Protein AF-0000000085962670 (afdb_homodimer)

Organism: Parascaris univalens (NCBI:txid6257)

InterPro domains:
  IPR011019 KIND domain [PS51377] (1-124)

Radius of gyration: 21.97 Å; Cα contacts (8 Å, |Δi|>4): 429; chains: 2; bounding box: 39×67×44 Å

Solvent-accessible surface area (backbone atoms only — not comparable to full-atom values): 13616 Å² total; per-residue (Å²): 89,26,49,45,53,50,35,60,73,62,71,45,66,54,50,71,70,54,47,52,49,47,52,55,54,46,37,62,51,50,75,76,48,75,74,49,28,40,47,36,79,28,32,31,35,40,79,82,40,54,73,46,75,51,62,39,61,64,89,78,49,66,68,84,37,45,47,57,56,54,75,72,61,48,88,77,69,58,44,58,51,43,42,34,24,17,49,24,44,32,41,38,77,37,30,34,76,74,43,86,49,63,67,57,33,50,48,38,56,39,26,54,47,74,54,66,86,70,32,60,56,70,89,103,89,25,50,45,54,49,35,60,74,63,70,46,66,56,50,70,69,54,46,52,50,47,53,55,53,48,36,62,49,52,76,76,48,75,72,48,30,41,47,36,78,29,32,30,34,40,78,82,40,55,73,44,77,53,61,39,60,66,88,78,50,63,69,86,38,44,47,54,55,53,75,71,63,49,86,78,69,60,46,58,50,42,42,34,24,16,50,22,44,31,42,39,77,37,31,35,76,74,42,87,50,62,67,57,32,49,49,37,55,41,26,57,45,74,53,66,86,70,32,62,57,66,91,103

Sequence (248 aa):
VSIAEVIEVRGCRLGDDELLALIIVACEQLAKTPAGVFTPDHVFVHLLGDLEIKVVSPDQVSPEYVPPEIRDGNTNPDAGAVHVFCLGEVIRSAGAAESSNADIFSLLNVMTVAHVATRPSIVRVSIAEVIEVRGCRLGDDELLALIIVACEQLAKTPAGVFTPDHVFVHLLGDLEIKVVSPDQVSPEYVPPEIRDGNTNPDAGAVHVFCLGEVIRSAGAAESSNADIFSLLNVMTVAHVATRPSIVR

pLDDT: mean 94.47, std 6.71, range [49.66, 98.75]

Foldseek 3Di:
DFLVVVCVVVVHFDAPVRLVVCLLQLLVQLVPDDAAWFASRQWDADDPGHIGGDGDHCVVDDVQGAALCVVVPPPDDDRQLSSLQNSLVRNVVRCLCPHPPPVSNVLSVQSNDNDSVSHDGSPD/DFLVVVCVVVVHFDAPVRLVVCLLQLLVQLVPDDAAWFASRQWDADDPGHIGGDGDHCVVDDVQGAALCVVVPPPDDDRQLSSLQNSLVRNVVRCLCPHPPPVSNVLSPQSNDNDSVSHDGSVD

Secondary structure (DSSP, 8-state):
-BHHHHHHHHTSPPPHHHHHHHHHHHHHHHTTSPS-B--GGGEEE-TTS-EEE--B-GGGS-GGGS-HHHHTT-SS--HHHHHHHHHHHHHHHTTGGG-S-HHHHHHHHHHT-S-GGGSPPS--/-BHHHHHHHHTSPPPHHHHHHHHHHHHHHHTTSPS-B--GGGEEE-TTS-EEE--B-GGGS-GGGS-HHHHTT-SS--HHHHHHHHHHHHHHHTTGGG-S-HHHHHHHHHHT-S-GGGSPPS--

Nearest PDB structures (foldseek):
  6vbz-assembly2_B  TM=6.889E-01  e=6.801E-04  Rattus norvegicus
  5ia1-assembly1_A  TM=7.895E-01  e=5.302E-03  Homo sapiens
  2yza-assembly1_A  TM=7.025E-01  e=1.625E-03  Homo sapiens
  4jvg-assembly1_B  TM=7.525E-01  e=8.723E-03  Homo sapiens
  5c9c-assembly3_A  TM=7.156E-01  e=3.223E-02  Homo sapiens

Structure (mmCIF, N/CA/C/O backbone):
data_AF-0000000085962670-model_v1
#
loop_
_entity.id
_entity.type
_entity.pdbx_description
1 polymer 'KIND domain-containing protein'
#
loop_
_atom_site.group_PDB
_atom_site.id
_atom_site.type_symbol
_atom_site.label_atom_id
_atom_site.label_alt_id
_atom_site.label_comp_id
_atom_site.label_asym_id
_atom_site.label_entity_id
_atom_site.label_seq_id
_atom_site.pdbx_PDB_ins_code
_atom_site.Cartn_x
_atom_site.Cartn_y
_atom_site.Cartn_z
_atom_site.occupancy
_atom_site.B_iso_or_equiv
_atom_site.auth_seq_id
_atom_site.auth_comp_id
_atom_site.auth_asym_id
_atom_site.auth_atom_id
_atom_site.pdbx_PDB_model_num
ATOM 1 N N . VAL A 1 1 ? -4.895 0.373 3.855 1 91.56 1 VAL A N 1
ATOM 2 C CA . VAL A 1 1 ? -3.875 0.434 4.898 1 91.56 1 VAL A CA 1
ATOM 3 C C . VAL A 1 1 ? -3.4 1.875 5.074 1 91.56 1 VAL A C 1
ATOM 5 O O . VAL A 1 1 ? -3.17 2.582 4.094 1 91.56 1 VAL A O 1
ATOM 8 N N . SER A 1 2 ? -3.246 2.336 6.328 1 95.06 2 SER A N 1
ATOM 9 C CA . SER A 1 2 ? -2.814 3.705 6.586 1 95.06 2 SER A CA 1
ATOM 10 C C . SER A 1 2 ? -1.294 3.826 6.531 1 95.06 2 SER A C 1
ATOM 12 O O . SER A 1 2 ? -0.583 2.822 6.609 1 95.06 2 SER A O 1
ATOM 14 N N . ILE A 1 3 ? -0.822 5.059 6.414 1 96.19 3 ILE A N 1
ATOM 15 C CA . ILE A 1 3 ? 0.612 5.324 6.43 1 96.19 3 ILE A CA 1
ATOM 16 C C . ILE A 1 3 ? 1.217 4.828 7.738 1 96.19 3 ILE A C 1
ATOM 18 O O . ILE A 1 3 ? 2.309 4.25 7.746 1 96.19 3 ILE A O 1
ATOM 22 N N . ALA A 1 4 ? 0.488 5.047 8.852 1 97.12 4 ALA A N 1
ATOM 23 C CA . ALA A 1 4 ? 0.963 4.562 10.148 1 97.12 4 ALA A CA 1
ATOM 24 C C . ALA A 1 4 ? 1.173 3.053 10.125 1 97.12 4 ALA A C 1
ATOM 26 O O . ALA A 1 4 ? 2.188 2.553 10.617 1 97.12 4 ALA A O 1
ATOM 27 N N . GLU A 1 5 ? 0.231 2.367 9.602 1 95.31 5 GLU A N 1
ATOM 28 C CA . GLU A 1 5 ? 0.3 0.911 9.516 1 95.31 5 GLU A CA 1
ATOM 29 C C . GLU A 1 5 ? 1.42 0.461 8.586 1 95.31 5 GLU A C 1
ATOM 31 O O . GLU A 1 5 ? 2.086 -0.542 8.844 1 95.31 5 GLU A O 1
ATOM 36 N N . VAL A 1 6 ? 1.6 1.148 7.457 1 93.5 6 VAL A N 1
ATOM 37 C CA . VAL A 1 6 ? 2.676 0.829 6.523 1 93.5 6 VAL A CA 1
ATOM 38 C C . VAL A 1 6 ? 4.02 0.898 7.242 1 93.5 6 VAL A C 1
ATOM 40 O O . VAL A 1 6 ? 4.828 -0.029 7.148 1 93.5 6 VAL A O 1
ATOM 43 N N . ILE A 1 7 ? 4.195 1.92 7.965 1 95.56 7 ILE A N 1
ATOM 44 C CA . ILE A 1 7 ? 5.453 2.125 8.672 1 95.56 7 ILE A CA 1
ATOM 45 C C . ILE A 1 7 ? 5.641 1.03 9.719 1 95.56 7 ILE A C 1
ATOM 47 O O . ILE A 1 7 ? 6.746 0.509 9.891 1 95.56 7 ILE A O 1
ATOM 51 N N . GLU A 1 8 ? 4.582 0.69 10.414 1 95.19 8 GLU A N 1
ATOM 52 C CA . GLU A 1 8 ? 4.629 -0.336 11.453 1 95.19 8 GLU A CA 1
ATOM 53 C C . GLU A 1 8 ? 5 -1.695 10.867 1 95.19 8 GLU A C 1
ATOM 55 O O . GLU A 1 8 ? 5.867 -2.391 11.398 1 95.19 8 GLU A O 1
ATOM 60 N N . VAL A 1 9 ? 4.391 -2.072 9.852 1 93.12 9 VAL A N 1
ATOM 61 C CA . VAL A 1 9 ? 4.59 -3.393 9.258 1 93.12 9 VAL A CA 1
ATOM 62 C C . VAL A 1 9 ? 5.945 -3.449 8.562 1 93.12 9 VAL A C 1
ATOM 64 O O . VAL A 1 9 ? 6.617 -4.484 8.578 1 93.12 9 VAL A O 1
ATOM 67 N N . ARG A 1 10 ? 6.34 -2.398 7.91 1 91.81 10 ARG A N 1
ATOM 68 C CA . ARG A 1 10 ? 7.633 -2.332 7.234 1 91.81 10 ARG A CA 1
ATOM 69 C C . ARG A 1 10 ? 8.781 -2.344 8.242 1 91.81 10 ARG A C 1
ATOM 71 O O . ARG A 1 10 ? 9.883 -2.795 7.926 1 91.81 10 ARG A O 1
ATOM 78 N N . GLY A 1 11 ? 8.484 -1.879 9.383 1 94.94 11 GLY A N 1
ATOM 79 C CA . GLY A 1 11 ? 9.469 -1.858 10.453 1 94.94 11 GLY A CA 1
ATOM 80 C C . GLY A 1 11 ? 10.508 -0.77 10.281 1 94.94 11 GLY A C 1
ATOM 81 O O . GLY A 1 11 ? 11.539 -0.774 10.961 1 94.94 11 GLY A O 1
ATOM 82 N N . CYS A 1 12 ? 10.266 0.057 9.281 1 94.5 12 CYS A N 1
ATOM 83 C CA . CYS A 1 12 ? 11.172 1.173 9.039 1 94.5 12 CYS A CA 1
ATOM 84 C C . CYS A 1 12 ? 10.422 2.373 8.477 1 94.5 12 CYS A C 1
ATOM 86 O O . CYS A 1 12 ? 9.25 2.264 8.117 1 94.5 12 CYS A O 1
ATOM 88 N N . ARG A 1 13 ? 11.102 3.5 8.406 1 95.56 13 ARG A N 1
ATOM 89 C CA . ARG A 1 13 ? 10.539 4.742 7.898 1 95.56 13 ARG A CA 1
ATOM 90 C C . ARG A 1 13 ? 10.547 4.77 6.375 1 95.56 13 ARG A C 1
ATOM 92 O O . ARG A 1 13 ? 11.062 3.852 5.738 1 95.56 13 ARG A O 1
ATOM 99 N N . LEU A 1 14 ? 9.859 5.809 5.824 1 95.31 14 LEU A N 1
ATOM 100 C CA . LEU A 1 14 ? 9.805 5.941 4.371 1 95.31 14 LEU A CA 1
ATOM 101 C C . LEU A 1 14 ? 11.117 6.496 3.828 1 95.31 14 LEU A C 1
ATOM 103 O O . LEU A 1 14 ? 11.781 7.289 4.496 1 95.31 14 LEU A O 1
ATOM 107 N N . GLY A 1 15 ? 11.477 6.035 2.674 1 94.56 15 GLY A N 1
ATOM 108 C CA . GLY A 1 15 ? 12.633 6.602 2.004 1 94.56 15 GLY A CA 1
ATOM 109 C C . GLY A 1 15 ? 12.383 7.992 1.446 1 94.56 15 GLY A C 1
ATOM 110 O O . GLY A 1 15 ? 11.234 8.43 1.349 1 94.56 15 GLY A O 1
ATOM 111 N N . ASP A 1 16 ? 13.445 8.625 1.006 1 96.38 16 ASP A N 1
ATOM 112 C CA . ASP A 1 16 ? 13.344 9.992 0.512 1 96.38 16 ASP A CA 1
ATOM 113 C C . ASP A 1 16 ? 12.414 10.078 -0.692 1 96.38 16 ASP A C 1
ATOM 115 O O . ASP A 1 16 ? 11.578 10.984 -0.778 1 96.38 16 ASP A O 1
ATOM 119 N N . ASP A 1 17 ? 12.57 9.148 -1.566 1 93.38 17 ASP A N 1
ATOM 120 C CA . ASP A 1 17 ? 11.734 9.148 -2.76 1 93.38 17 ASP A CA 1
ATOM 121 C C . ASP A 1 17 ? 10.266 8.922 -2.4 1 93.38 17 ASP A C 1
ATOM 123 O O . ASP A 1 17 ? 9.367 9.508 -3.018 1 93.38 17 ASP A O 1
ATOM 127 N N . GLU A 1 18 ? 10.031 8.047 -1.456 1 93.81 18 GLU A N 1
ATOM 128 C CA . GLU A 1 18 ? 8.672 7.77 -1.001 1 93.81 18 GLU A CA 1
ATOM 129 C C . GLU A 1 18 ? 8.062 8.992 -0.315 1 93.81 18 GLU A C 1
ATOM 131 O O . GLU A 1 18 ? 6.891 9.305 -0.521 1 93.81 18 GLU A O 1
ATOM 136 N N . LEU A 1 19 ? 8.914 9.641 0.429 1 96.56 19 LEU A N 1
ATOM 137 C CA . LEU A 1 19 ? 8.469 10.852 1.113 1 96.56 19 LEU A CA 1
ATOM 138 C C . LEU A 1 19 ? 8.086 11.938 0.109 1 96.56 19 LEU A C 1
ATOM 140 O O . LEU A 1 19 ? 7.039 12.57 0.248 1 96.56 19 LEU A O 1
ATOM 144 N N . LEU A 1 20 ? 8.969 12.07 -0.836 1 95.25 20 LEU A N 1
ATOM 145 C CA . LEU A 1 20 ? 8.695 13.07 -1.864 1 95.25 20 LEU A CA 1
ATOM 146 C C . LEU A 1 20 ? 7.398 12.75 -2.6 1 95.25 20 LEU A C 1
ATOM 148 O O . LEU A 1 20 ? 6.57 13.641 -2.812 1 95.25 20 LEU A O 1
ATOM 152 N N . ALA A 1 21 ? 7.227 11.547 -2.939 1 93.12 21 ALA A N 1
ATOM 153 C CA . ALA A 1 21 ? 6.008 11.125 -3.629 1 93.12 21 ALA A CA 1
ATOM 154 C C . ALA A 1 21 ? 4.777 11.352 -2.756 1 93.12 21 ALA A C 1
ATOM 156 O O . ALA A 1 21 ? 3.746 11.828 -3.238 1 93.12 21 ALA A O 1
ATOM 157 N N . LEU A 1 22 ? 4.895 10.984 -1.519 1 94.94 22 LEU A N 1
ATOM 158 C CA . LEU A 1 22 ? 3.797 11.164 -0.577 1 94.94 22 LEU A CA 1
ATOM 159 C C . LEU A 1 22 ? 3.383 12.633 -0.507 1 94.94 22 LEU A C 1
ATOM 161 O O . LEU A 1 22 ? 2.191 12.953 -0.555 1 94.94 22 LEU A O 1
ATOM 165 N N . ILE A 1 23 ? 4.375 13.516 -0.427 1 96.31 23 ILE A N 1
ATOM 166 C CA . ILE A 1 23 ? 4.113 14.945 -0.335 1 96.31 23 ILE A CA 1
ATOM 167 C C . ILE A 1 23 ? 3.338 15.414 -1.566 1 96.31 23 ILE A C 1
ATOM 169 O O . ILE A 1 23 ? 2.32 16.094 -1.445 1 96.31 23 ILE A O 1
ATOM 173 N N . ILE A 1 24 ? 3.785 15 -2.691 1 94.19 24 ILE A N 1
ATOM 174 C CA . ILE A 1 24 ? 3.205 15.438 -3.955 1 94.19 24 ILE A CA 1
ATOM 175 C C . ILE A 1 24 ? 1.762 14.945 -4.059 1 94.19 24 ILE A C 1
ATOM 177 O O . ILE A 1 24 ? 0.848 15.734 -4.309 1 94.19 24 ILE A O 1
ATOM 181 N N . VAL A 1 25 ? 1.53 13.68 -3.816 1 94.44 25 VAL A N 1
ATOM 182 C CA . VAL A 1 25 ? 0.209 13.086 -3.984 1 94.44 25 VAL A CA 1
ATOM 183 C C . VAL A 1 25 ? -0.735 13.609 -2.904 1 94.44 25 VAL A C 1
ATOM 185 O O . VAL A 1 25 ? -1.912 13.867 -3.17 1 94.44 25 VAL A O 1
ATOM 188 N N . ALA A 1 26 ? -0.22 13.781 -1.704 1 96.19 26 ALA A N 1
ATOM 189 C CA . ALA A 1 26 ? -1.043 14.312 -0.618 1 96.19 26 ALA A CA 1
ATOM 190 C C . ALA A 1 26 ? -1.495 15.734 -0.913 1 96.19 26 ALA A C 1
ATOM 192 O O . ALA A 1 26 ? -2.648 16.094 -0.663 1 96.19 26 ALA A O 1
ATOM 193 N N . CYS A 1 27 ? -0.619 16.531 -1.412 1 95.62 27 CYS A N 1
ATOM 194 C CA . CYS A 1 27 ? -0.978 17.891 -1.765 1 95.62 27 CYS A CA 1
ATOM 195 C C . CYS A 1 27 ? -2.104 17.922 -2.791 1 95.62 27 CYS A C 1
ATOM 197 O O . CYS A 1 27 ? -3.025 18.734 -2.691 1 95.62 27 CYS A O 1
ATOM 199 N N . GLU A 1 28 ? -2.012 17.047 -3.742 1 94.06 28 GLU A N 1
ATOM 200 C CA . GLU A 1 28 ? -3.061 16.953 -4.754 1 94.06 28 GLU A CA 1
ATOM 201 C C . GLU A 1 28 ? -4.398 16.578 -4.129 1 94.06 28 GLU A C 1
ATOM 203 O O . GLU A 1 28 ? -5.441 17.109 -4.508 1 94.06 28 GLU A O 1
ATOM 208 N N . GLN A 1 29 ? -4.383 15.641 -3.24 1 94.5 29 GLN A N 1
ATOM 209 C CA . GLN A 1 29 ? -5.598 15.195 -2.57 1 94.5 29 GLN A CA 1
ATOM 210 C C . GLN A 1 29 ? -6.152 16.281 -1.654 1 94.5 29 GLN A C 1
ATOM 212 O O . GLN A 1 29 ? -7.367 16.484 -1.585 1 94.5 29 GLN A O 1
ATOM 217 N N . LEU A 1 30 ? -5.277 16.938 -1.004 1 96.62 30 LEU A N 1
ATOM 218 C CA . LEU A 1 30 ? -5.68 17.938 -0.011 1 96.62 30 LEU A CA 1
ATOM 219 C C . LEU A 1 30 ? -6.355 19.125 -0.677 1 96.62 30 LEU A C 1
ATOM 221 O O . LEU A 1 30 ? -7.203 19.781 -0.07 1 96.62 30 LEU A O 1
ATOM 225 N N . ALA A 1 31 ? -6.066 19.406 -1.902 1 93.81 31 ALA A N 1
ATOM 226 C CA . ALA A 1 31 ? -6.652 20.516 -2.646 1 93.81 31 ALA A CA 1
ATOM 227 C C . ALA A 1 31 ? -8.172 20.391 -2.727 1 93.81 31 ALA A C 1
ATOM 229 O O . ALA A 1 31 ? -8.883 21.375 -2.928 1 93.81 31 ALA A O 1
ATOM 230 N N . LYS A 1 32 ? -8.648 19.219 -2.568 1 94.81 32 LYS A N 1
ATOM 231 C CA . LYS A 1 32 ? -10.078 18.984 -2.684 1 94.81 32 LYS A CA 1
ATOM 232 C C . LYS A 1 32 ? -10.648 18.438 -1.374 1 94.81 32 LYS A C 1
ATOM 234 O O . LYS A 1 32 ? -11.805 18 -1.326 1 94.81 32 LYS A O 1
ATOM 239 N N . THR A 1 33 ? -9.914 18.422 -0.404 1 96.25 33 THR A N 1
ATOM 240 C CA . THR A 1 33 ? -10.289 17.875 0.892 1 96.25 33 THR A CA 1
ATOM 241 C C . THR A 1 33 ? -10.852 18.953 1.803 1 96.25 33 THR A C 1
ATOM 243 O O . THR A 1 33 ? -10.32 20.078 1.851 1 96.25 33 THR A O 1
ATOM 246 N N . PRO A 1 34 ? -11.992 18.703 2.492 1 96.44 34 PRO A N 1
ATOM 247 C CA . PRO A 1 34 ? -12.539 19.703 3.414 1 96.44 34 PRO A CA 1
ATOM 248 C C . PRO A 1 34 ? -11.602 20.016 4.578 1 96.44 34 PRO A C 1
ATOM 250 O O . PRO A 1 34 ? -10.625 19.297 4.797 1 96.44 34 PRO A O 1
ATOM 253 N N . ALA A 1 35 ? -11.906 21.078 5.289 1 96.12 35 ALA A N 1
ATOM 254 C CA . ALA A 1 35 ? -11.109 21.5 6.441 1 96.12 35 ALA A CA 1
ATOM 255 C C . ALA A 1 35 ? -11.102 20.422 7.52 1 96.12 35 ALA A C 1
ATOM 257 O O . ALA A 1 35 ? -12.078 19.672 7.672 1 96.12 35 ALA A O 1
ATOM 258 N N . GLY A 1 36 ? -10.094 20.406 8.289 1 97.44 36 GLY A N 1
ATOM 259 C CA . GLY A 1 36 ? -9.875 19.438 9.344 1 97.44 36 GLY A CA 1
ATOM 260 C C . GLY A 1 36 ? -8.422 19.031 9.508 1 97.44 36 GLY A C 1
ATOM 261 O O . GLY A 1 36 ? -7.547 19.594 8.836 1 97.44 36 GLY A O 1
ATOM 262 N N . VAL A 1 37 ? -8.188 18.156 10.492 1 98.56 37 VAL A N 1
ATOM 263 C CA . VAL A 1 37 ? -6.824 17.703 10.75 1 98.56 37 VAL A CA 1
ATOM 264 C C . VAL A 1 37 ? -6.711 16.203 10.5 1 98.56 37 VAL A C 1
ATOM 266 O O . VAL A 1 37 ? -7.723 15.523 10.305 1 98.56 37 VAL A O 1
ATOM 269 N N . PHE A 1 38 ? -5.512 15.703 10.406 1 98.75 38 PHE A N 1
ATOM 270 C CA . PHE A 1 38 ? -5.266 14.289 10.18 1 98.75 38 PHE A CA 1
ATOM 271 C C . PHE A 1 38 ? -3.883 13.891 10.672 1 98.75 38 PHE A C 1
ATOM 273 O O . PHE A 1 38 ? -3.021 14.742 10.883 1 98.75 38 PHE A O 1
ATOM 280 N N . THR A 1 39 ? -3.715 12.695 10.938 1 98.75 39 THR A N 1
ATOM 281 C CA . THR A 1 39 ? -2.479 12.039 11.344 1 98.75 39 THR A CA 1
ATOM 282 C C . THR A 1 39 ? -2.121 10.914 10.375 1 98.75 39 THR A C 1
ATOM 284 O O . THR A 1 39 ? -2.873 10.633 9.438 1 98.75 39 THR A O 1
ATOM 287 N N . PRO A 1 40 ? -1.01 10.305 10.586 1 98.31 40 PRO A N 1
ATOM 288 C CA . PRO A 1 40 ? -0.676 9.172 9.719 1 98.31 40 PRO A CA 1
ATOM 289 C C . PRO A 1 40 ? -1.742 8.078 9.727 1 98.31 40 PRO A C 1
ATOM 291 O O . PRO A 1 40 ? -1.844 7.301 8.781 1 98.31 40 PRO A O 1
ATOM 294 N N . ASP A 1 41 ? -2.562 8.047 10.82 1 98.12 41 ASP A N 1
ATOM 295 C CA . ASP A 1 41 ? -3.629 7.059 10.945 1 98.12 41 ASP A CA 1
ATOM 296 C C . ASP A 1 41 ? -4.781 7.383 9.992 1 98.12 41 ASP A C 1
ATOM 298 O O . ASP A 1 41 ? -5.645 6.535 9.75 1 98.12 41 ASP A O 1
ATOM 302 N N . HIS A 1 42 ? -4.73 8.562 9.391 1 98.38 42 HIS A N 1
ATOM 303 C CA . HIS A 1 42 ? -5.852 9.031 8.586 1 98.38 42 HIS A CA 1
ATOM 304 C C . HIS A 1 42 ? -5.445 9.203 7.125 1 98.38 42 HIS A C 1
ATOM 306 O O . HIS A 1 42 ? -6.207 9.75 6.324 1 98.38 42 HIS A O 1
ATOM 312 N N . VAL A 1 43 ? -4.258 8.812 6.789 1 97.38 43 VAL A N 1
ATOM 313 C CA . VAL A 1 43 ? -3.756 8.82 5.418 1 97.38 43 VAL A CA 1
ATOM 314 C C . VAL A 1 43 ? -3.66 7.387 4.898 1 97.38 43 VAL A C 1
ATOM 316 O O . VAL A 1 43 ? -2.771 6.633 5.301 1 97.38 43 VAL A O 1
ATOM 319 N N . PHE A 1 44 ? -4.535 7.086 3.967 1 94.12 44 PHE A N 1
ATOM 320 C CA . PHE A 1 44 ? -4.684 5.703 3.533 1 94.12 44 PHE A CA 1
ATOM 321 C C . PHE A 1 44 ? -4.191 5.527 2.102 1 94.12 44 PHE A C 1
ATOM 323 O O . PHE A 1 44 ? -4.449 6.371 1.242 1 94.12 44 PHE A O 1
ATOM 330 N N . VAL A 1 45 ? -3.426 4.453 1.965 1 90.62 45 VAL A N 1
ATOM 331 C CA . VAL A 1 45 ? -2.982 4.066 0.629 1 90.62 45 VAL A CA 1
ATOM 332 C C . VAL A 1 45 ? -3.783 2.859 0.146 1 90.62 45 VAL A C 1
ATOM 334 O O . VAL A 1 45 ? -3.85 1.837 0.833 1 90.62 45 VAL A O 1
ATOM 337 N N . HIS A 1 46 ? -4.277 2.992 -0.958 1 84.25 46 HIS A N 1
ATOM 338 C CA . HIS A 1 46 ? -5.027 1.894 -1.553 1 84.25 46 HIS A CA 1
ATOM 339 C C . HIS A 1 46 ? -4.105 0.929 -2.291 1 84.25 46 HIS A C 1
ATOM 341 O O . HIS A 1 46 ? -3.027 1.319 -2.744 1 84.25 46 HIS A O 1
ATOM 347 N N . LEU A 1 47 ? -4.383 -0.292 -2.312 1 77.94 47 LEU A N 1
ATOM 348 C CA . LEU A 1 47 ? -3.541 -1.39 -2.77 1 77.94 47 LEU A CA 1
ATOM 349 C C . LEU A 1 47 ? -2.857 -1.037 -4.086 1 77.94 47 LEU A C 1
ATOM 351 O O . LEU A 1 47 ? -1.643 -1.199 -4.223 1 77.94 47 LEU A O 1
ATOM 355 N N . LEU A 1 48 ? -3.545 -0.637 -5.102 1 74.31 48 LEU A N 1
ATOM 356 C CA . LEU A 1 48 ? -2.896 -0.491 -6.398 1 74.31 48 LEU A CA 1
ATOM 357 C C . LEU A 1 48 ? -2.824 0.976 -6.809 1 74.31 48 LEU A C 1
ATOM 359 O O . LEU A 1 48 ? -2.682 1.287 -7.996 1 74.31 48 LEU A O 1
ATOM 363 N N . GLY A 1 49 ? -2.977 1.792 -5.871 1 71.38 49 GLY A N 1
ATOM 364 C CA . GLY A 1 49 ? -2.654 3.166 -6.219 1 71.38 49 GLY A CA 1
ATOM 365 C C . GLY A 1 49 ? -3.721 4.156 -5.797 1 71.38 49 GLY A C 1
ATOM 366 O O . GLY A 1 49 ? -4.84 3.764 -5.457 1 71.38 49 GLY A O 1
ATOM 367 N N . ASP A 1 50 ? -3.756 5.117 -5.051 1 81.25 50 ASP A N 1
ATOM 368 C CA . ASP A 1 50 ? -4.484 6.312 -4.625 1 81.25 50 ASP A CA 1
ATOM 369 C C . ASP A 1 50 ? -4.301 6.562 -3.131 1 81.25 50 ASP A C 1
ATOM 371 O O . ASP A 1 50 ? -4.113 5.621 -2.357 1 81.25 50 ASP A O 1
ATOM 375 N N . LEU A 1 51 ? -4.262 7.68 -2.947 1 91.94 51 LEU A N 1
ATOM 376 C CA . LEU A 1 51 ? -4.129 8.148 -1.571 1 91.94 51 LEU A CA 1
ATOM 377 C C . LEU A 1 51 ? -5.434 8.766 -1.083 1 91.94 51 LEU A C 1
ATOM 379 O O . LEU A 1 51 ? -6.113 9.469 -1.835 1 91.94 51 LEU A O 1
ATOM 383 N N . GLU A 1 52 ? -5.867 8.391 0.041 1 94.12 52 GLU A N 1
ATOM 384 C CA . GLU A 1 52 ? -7.039 9.008 0.655 1 94.12 52 GLU A CA 1
ATOM 385 C C . GLU A 1 52 ? -6.703 9.602 2.02 1 94.12 52 GLU A C 1
ATOM 387 O O . GLU A 1 52 ? -6.105 8.93 2.863 1 94.12 52 GLU A O 1
ATOM 392 N N . ILE A 1 53 ? -7.121 10.844 2.219 1 97.56 53 ILE A N 1
ATOM 393 C CA . ILE A 1 53 ? -6.914 11.508 3.504 1 97.56 53 ILE A CA 1
ATOM 394 C C . ILE A 1 53 ? -8.266 11.773 4.168 1 97.56 53 ILE A C 1
ATOM 396 O O . ILE A 1 53 ? -9.109 12.484 3.609 1 97.56 53 ILE A O 1
ATOM 400 N N . LYS A 1 54 ? -8.5 11.211 5.309 1 97.81 54 LYS A N 1
ATOM 401 C CA . LYS A 1 54 ? -9.719 11.438 6.09 1 97.81 54 LYS A CA 1
ATOM 402 C C . LYS A 1 54 ? -9.477 12.477 7.188 1 97.81 54 LYS A C 1
ATOM 404 O O . LYS A 1 54 ? -8.75 12.219 8.148 1 97.81 54 LYS A O 1
ATOM 409 N N . VAL A 1 55 ? -10.117 13.578 7.047 1 98.38 55 VAL A N 1
ATOM 410 C CA . VAL A 1 55 ? -9.922 14.641 8.031 1 98.38 55 VAL A CA 1
ATOM 411 C C . VAL A 1 55 ? -10.836 14.398 9.234 1 98.38 55 VAL A C 1
ATOM 413 O O . VAL A 1 55 ? -11.93 13.836 9.086 1 98.38 55 VAL A O 1
ATOM 416 N N . VAL A 1 56 ? -10.344 14.758 10.352 1 98.5 56 VAL A N 1
ATOM 417 C CA . VAL A 1 56 ? -11.102 14.609 11.594 1 98.5 56 VAL A CA 1
ATOM 418 C C . VAL A 1 56 ? -11.031 15.898 12.398 1 98.5 56 VAL A C 1
ATOM 420 O O . VAL A 1 56 ? -10.383 16.859 11.992 1 98.5 56 VAL A O 1
ATOM 423 N N . SER A 1 57 ? -11.812 15.938 13.523 1 97.31 57 SER A N 1
ATOM 424 C CA . SER A 1 57 ? -11.773 17.094 14.406 1 97.31 57 SER A CA 1
ATOM 425 C C . SER A 1 57 ? -10.484 17.141 15.219 1 97.31 57 SER A C 1
ATOM 427 O O . SER A 1 57 ? -9.945 16.094 15.586 1 97.31 57 SER A O 1
ATOM 429 N N . PRO A 1 58 ? -10.008 18.344 15.492 1 97.44 58 PRO A N 1
ATOM 430 C CA . PRO A 1 58 ? -8.758 18.5 16.234 1 97.44 58 PRO A CA 1
ATOM 431 C C . PRO A 1 58 ? -8.781 17.781 17.594 1 97.44 58 PRO A C 1
ATOM 433 O O . PRO A 1 58 ? -7.734 17.359 18.078 1 97.44 58 PRO A O 1
ATOM 436 N N . ASP A 1 59 ? -9.93 17.594 18.188 1 97.12 59 ASP A N 1
ATOM 437 C CA . ASP A 1 59 ? -10.031 16.984 19.5 1 97.12 59 ASP A CA 1
ATOM 438 C C . ASP A 1 59 ? -9.852 15.477 19.422 1 97.12 59 ASP A C 1
ATOM 440 O O . ASP A 1 59 ? -9.703 14.805 20.453 1 97.12 59 ASP A O 1
ATOM 444 N N . GLN A 1 60 ? -9.789 14.938 18.219 1 97.94 60 GLN A N 1
ATOM 445 C CA . GLN A 1 60 ? -9.734 13.492 18.031 1 97.94 60 GLN A CA 1
ATOM 446 C C . GLN A 1 60 ? -8.305 13.023 17.781 1 97.94 60 GLN A C 1
ATOM 448 O O . GLN A 1 60 ? -8.062 11.836 17.547 1 97.94 60 GLN A O 1
ATOM 453 N N . VAL A 1 61 ? -7.395 13.938 17.766 1 98.31 61 VAL A N 1
ATOM 454 C CA . VAL A 1 61 ? -6.023 13.555 17.453 1 98.31 61 VAL A CA 1
ATOM 455 C C . VAL A 1 61 ? -5.074 14.102 18.516 1 98.31 61 VAL A C 1
ATOM 457 O O . VAL A 1 61 ? -5.461 14.93 19.344 1 98.31 61 VAL A O 1
ATOM 460 N N . SER A 1 62 ? -3.855 13.547 18.5 1 97.56 62 SER A N 1
ATOM 461 C CA . SER A 1 62 ? -2.818 14.039 19.406 1 97.56 62 SER A CA 1
ATOM 462 C C . SER A 1 62 ? -2.486 15.5 19.125 1 97.56 62 SER A C 1
ATOM 464 O O . SER A 1 62 ? -2.535 15.945 17.969 1 97.56 62 SER A O 1
ATOM 466 N N . PRO A 1 63 ? -2.086 16.266 20.125 1 97.19 63 PRO A N 1
ATOM 467 C CA . PRO A 1 63 ? -1.827 17.703 20 1 97.19 63 PRO A CA 1
ATOM 468 C C . PRO A 1 63 ? -0.747 18.016 18.953 1 97.19 63 PRO A C 1
ATOM 470 O O . PRO A 1 63 ? -0.754 19.094 18.359 1 97.19 63 PRO A O 1
ATOM 473 N N . GLU A 1 64 ? 0.174 17.094 18.734 1 97.06 64 GLU A N 1
ATOM 474 C CA . GLU A 1 64 ? 1.287 17.344 17.812 1 97.06 64 GLU A CA 1
ATOM 475 C C . GLU A 1 64 ? 0.799 17.5 16.375 1 97.06 64 GLU A C 1
ATOM 477 O O . GLU A 1 64 ? 1.507 18.062 15.539 1 97.06 64 GLU A O 1
ATOM 482 N N . TYR A 1 65 ? -0.418 17.062 16.125 1 98.31 65 TYR A N 1
ATOM 483 C CA . TYR A 1 65 ? -0.945 17.141 14.766 1 98.31 65 TYR A CA 1
ATOM 484 C C . TYR A 1 65 ? -1.938 18.297 14.641 1 98.31 65 TYR A C 1
ATOM 486 O O . TYR A 1 65 ? -2.525 18.5 13.578 1 98.31 65 TYR A O 1
ATOM 494 N N . VAL A 1 66 ? -2.197 19.016 15.672 1 98.19 66 VAL A N 1
ATOM 495 C CA . VAL A 1 66 ? -3.057 20.203 15.672 1 98.19 66 VAL A CA 1
ATOM 496 C C . VAL A 1 66 ? -2.205 21.453 15.531 1 98.19 66 VAL A C 1
ATOM 498 O O . VAL A 1 66 ? -1.357 21.734 16.375 1 98.19 66 VAL A O 1
ATOM 501 N N . PRO A 1 67 ? -2.383 22.156 14.477 1 97.88 67 PRO A N 1
ATOM 502 C CA . PRO A 1 67 ? -1.552 23.344 14.281 1 97.88 67 PRO A CA 1
ATOM 503 C C . PRO A 1 67 ? -1.707 24.359 15.414 1 97.88 67 PRO A C 1
ATOM 505 O O . PRO A 1 67 ? -2.76 24.422 16.047 1 97.88 67 PRO A O 1
ATOM 508 N N . PRO A 1 68 ? -0.646 25.125 15.641 1 97.38 68 PRO A N 1
ATOM 509 C CA . PRO A 1 68 ? -0.63 26.078 16.75 1 97.38 68 PRO A CA 1
ATOM 510 C C . PRO A 1 68 ? -1.783 27.078 16.688 1 97.38 68 PRO A C 1
ATOM 512 O O . PRO A 1 68 ? -2.336 27.453 17.734 1 97.38 68 PRO A O 1
ATOM 515 N N . GLU A 1 69 ? -2.244 27.484 15.484 1 97.06 69 GLU A N 1
ATOM 516 C CA . GLU A 1 69 ? -3.295 28.5 15.359 1 97.06 69 GLU A CA 1
ATOM 517 C C . GLU A 1 69 ? -4.633 27.953 15.852 1 97.06 69 GLU A C 1
ATOM 519 O O . GLU A 1 69 ? -5.484 28.719 16.312 1 97.06 69 GLU A O 1
ATOM 524 N N . ILE A 1 70 ? -4.781 26.672 15.711 1 96.56 70 ILE A N 1
ATOM 525 C CA . ILE A 1 70 ? -6.004 26.062 16.219 1 96.56 70 ILE A CA 1
ATOM 526 C C . ILE A 1 70 ? -5.887 25.875 17.734 1 96.56 70 ILE A C 1
ATOM 528 O O . ILE A 1 70 ? -6.82 26.172 18.484 1 96.56 70 ILE A O 1
ATOM 532 N N . ARG A 1 71 ? -4.754 25.438 18.188 1 95.69 71 ARG A N 1
ATOM 533 C CA . ARG A 1 71 ? -4.508 25.219 19.609 1 95.69 71 ARG A CA 1
ATOM 534 C C . ARG A 1 71 ? -4.637 26.516 20.406 1 95.69 71 ARG A C 1
ATOM 536 O O . ARG A 1 71 ? -5.09 26.516 21.547 1 95.69 71 ARG A O 1
ATOM 543 N N . ASP A 1 72 ? -4.227 27.547 19.719 1 94.31 72 ASP A N 1
ATOM 544 C CA . ASP A 1 72 ? -4.23 28.859 20.359 1 94.31 72 ASP A CA 1
ATOM 545 C C . ASP A 1 72 ? -5.625 29.469 20.312 1 94.31 72 ASP A C 1
ATOM 547 O O . ASP A 1 72 ? -5.828 30.594 20.812 1 94.31 72 ASP A O 1
ATOM 551 N N . GLY A 1 73 ? -6.633 28.875 19.719 1 91.94 73 GLY A N 1
ATOM 552 C CA . GLY A 1 73 ? -8.016 29.312 19.844 1 91.94 73 GLY A CA 1
ATOM 553 C C . GLY A 1 73 ? -8.555 29.953 18.578 1 91.94 73 GLY A C 1
ATOM 554 O O . GLY A 1 73 ? -9.633 30.547 18.594 1 91.94 73 GLY A O 1
ATOM 555 N N . ASN A 1 74 ? -7.758 29.906 17.5 1 90 74 ASN A N 1
ATOM 556 C CA . ASN A 1 74 ? -8.281 30.406 16.234 1 90 74 ASN A CA 1
ATOM 557 C C . ASN A 1 74 ? -9.531 29.641 15.805 1 90 74 ASN A C 1
ATOM 559 O O . ASN A 1 74 ? -9.469 28.438 15.547 1 90 74 ASN A O 1
ATOM 563 N N . THR A 1 75 ? -10.617 30.359 15.648 1 87.06 75 THR A N 1
ATOM 564 C CA . THR A 1 75 ? -11.898 29.719 15.391 1 87.06 75 THR A CA 1
ATOM 565 C C . THR A 1 75 ? -12.148 29.578 13.891 1 87.06 75 THR A C 1
ATOM 567 O O . THR A 1 75 ? -13.047 28.844 13.477 1 87.06 75 THR A O 1
ATOM 570 N N . ASN A 1 76 ? -11.398 30.25 13.031 1 92.12 76 ASN A N 1
ATOM 571 C CA . ASN A 1 76 ? -11.562 30.172 11.586 1 92.12 76 ASN A CA 1
ATOM 572 C C . ASN A 1 76 ? -10.219 30.031 10.875 1 92.12 76 ASN A C 1
ATOM 574 O O . ASN A 1 76 ? -9.844 30.891 10.078 1 92.12 76 ASN A O 1
ATOM 578 N N . PRO A 1 77 ? -9.516 29.031 11.086 1 93.56 77 PRO A N 1
ATOM 579 C CA . PRO A 1 77 ? -8.188 28.859 10.5 1 93.56 77 PRO A CA 1
ATOM 580 C C . PRO A 1 77 ? -8.227 28.609 8.992 1 93.56 77 PRO A C 1
ATOM 582 O O . PRO A 1 77 ? -9.227 28.109 8.477 1 93.56 77 PRO A O 1
ATOM 585 N N . ASP A 1 78 ? -7.207 29.078 8.289 1 94.44 78 ASP A N 1
ATOM 586 C CA . ASP A 1 78 ? -7.039 28.75 6.875 1 94.44 78 ASP A CA 1
ATOM 587 C C . ASP A 1 78 ? -6.855 27.234 6.684 1 94.44 78 ASP A C 1
ATOM 589 O O . ASP A 1 78 ? -5.875 26.656 7.156 1 94.44 78 ASP A O 1
ATOM 593 N N . ALA A 1 79 ? -7.797 26.656 6.039 1 94.44 79 ALA A N 1
ATOM 594 C CA . ALA A 1 79 ? -7.793 25.203 5.887 1 94.44 79 ALA A CA 1
ATOM 595 C C . ALA A 1 79 ? -6.508 24.719 5.215 1 94.44 79 ALA A C 1
ATOM 597 O O . ALA A 1 79 ? -5.973 23.672 5.559 1 94.44 79 ALA A O 1
ATOM 598 N N . GLY A 1 80 ? -6.035 25.469 4.215 1 95.56 80 GLY A N 1
ATOM 599 C CA . GLY A 1 80 ? -4.805 25.125 3.525 1 95.56 80 GLY A CA 1
ATOM 600 C C . GLY A 1 80 ? -3.594 25.094 4.441 1 95.56 80 GLY A C 1
ATOM 601 O O . GLY A 1 80 ? -2.779 24.172 4.371 1 95.56 80 GLY A O 1
ATOM 602 N N . ALA A 1 81 ? -3.559 26.094 5.238 1 96.06 81 ALA A N 1
ATOM 603 C CA . ALA A 1 81 ? -2.443 26.188 6.176 1 96.06 81 ALA A CA 1
ATOM 604 C C . ALA A 1 81 ? -2.504 25.047 7.199 1 96.06 81 ALA A C 1
ATOM 606 O O . ALA A 1 81 ? -1.47 24.5 7.59 1 96.06 81 ALA A O 1
ATOM 607 N N . VAL A 1 82 ? -3.74 24.75 7.582 1 97.44 82 VAL A N 1
ATOM 608 C CA . VAL A 1 82 ? -3.939 23.656 8.523 1 97.44 82 VAL A CA 1
ATOM 609 C C . VAL A 1 82 ? -3.469 22.344 7.898 1 97.44 82 VAL A C 1
ATOM 611 O O . VAL A 1 82 ? -2.74 21.578 8.523 1 97.44 82 VAL A O 1
ATOM 614 N N . HIS A 1 83 ? -3.822 22.156 6.641 1 98 83 HIS A N 1
ATOM 615 C CA . HIS A 1 83 ? -3.457 20.938 5.918 1 98 83 HIS A CA 1
ATOM 616 C C . HIS A 1 83 ? -1.945 20.828 5.758 1 98 83 HIS A C 1
ATOM 618 O O . HIS A 1 83 ? -1.379 19.75 5.91 1 98 83 HIS A O 1
ATOM 624 N N . VAL A 1 84 ? -1.323 21.906 5.504 1 97.81 84 VAL A N 1
ATOM 625 C CA . VAL A 1 84 ? 0.124 21.922 5.312 1 97.81 84 VAL A CA 1
ATOM 626 C C . VAL A 1 84 ? 0.819 21.5 6.602 1 97.81 84 VAL A C 1
ATOM 628 O O . VAL A 1 84 ? 1.718 20.656 6.578 1 97.81 84 VAL A O 1
ATOM 631 N N . PHE A 1 85 ? 0.34 22.062 7.668 1 98.31 85 PHE A N 1
ATOM 632 C CA . PHE A 1 85 ? 0.934 21.719 8.953 1 98.31 85 PHE A CA 1
ATOM 633 C C . PHE A 1 85 ? 0.75 20.234 9.258 1 98.31 85 PHE A C 1
ATOM 635 O O . PHE A 1 85 ? 1.705 19.547 9.625 1 98.31 85 PHE A O 1
ATOM 642 N N . CYS A 1 86 ? -0.427 19.719 9.102 1 98.62 86 CYS A N 1
ATOM 643 C CA . CYS A 1 86 ? -0.721 18.328 9.367 1 98.62 86 CYS A CA 1
ATOM 644 C C . CYS A 1 86 ? 0.141 17.406 8.5 1 98.62 86 CYS A C 1
ATOM 646 O O . CYS A 1 86 ? 0.716 16.438 8.992 1 98.62 86 CYS A O 1
ATOM 648 N N . LEU A 1 87 ? 0.263 17.75 7.234 1 98.5 87 LEU A N 1
ATOM 649 C CA . LEU A 1 87 ? 1.089 16.953 6.328 1 98.5 87 LEU A CA 1
ATOM 650 C C . LEU A 1 87 ? 2.549 16.969 6.773 1 98.5 87 LEU A C 1
ATOM 652 O O . LEU A 1 87 ? 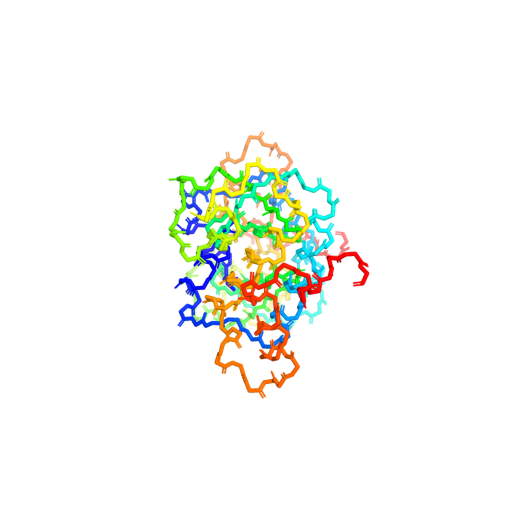3.221 15.93 6.742 1 98.5 87 LEU A O 1
ATOM 656 N N . GLY A 1 88 ? 2.982 18.125 7.168 1 98.62 88 GLY A N 1
ATOM 657 C CA . GLY A 1 88 ? 4.332 18.203 7.703 1 98.62 88 GLY A CA 1
ATOM 658 C C . GLY A 1 88 ? 4.578 17.25 8.852 1 98.62 88 GLY A C 1
ATOM 659 O O . GLY A 1 88 ? 5.582 16.531 8.875 1 98.62 88 GLY A O 1
ATOM 660 N N . GLU A 1 89 ? 3.631 17.219 9.797 1 98.56 89 GLU A N 1
ATOM 661 C CA . GLU A 1 89 ? 3.783 16.344 10.961 1 98.56 89 GLU A CA 1
ATOM 662 C C . GLU A 1 89 ? 3.678 14.867 10.562 1 98.56 89 GLU A C 1
ATOM 664 O O . GLU A 1 89 ? 4.332 14.008 11.156 1 98.56 89 GLU A O 1
ATOM 669 N N . VAL A 1 90 ? 2.865 14.586 9.539 1 98.69 90 VAL A N 1
ATOM 670 C CA . VAL A 1 90 ? 2.748 13.227 9.039 1 98.69 90 VAL A CA 1
ATOM 671 C C . VAL A 1 90 ? 4.082 12.773 8.445 1 98.69 90 VAL A C 1
ATOM 673 O O . VAL A 1 90 ? 4.586 11.695 8.781 1 98.69 90 VAL A O 1
ATOM 676 N N . ILE A 1 91 ? 4.723 13.656 7.605 1 98.56 91 ILE A N 1
ATOM 677 C CA . ILE A 1 91 ? 5.965 13.234 6.973 1 98.56 91 ILE A CA 1
ATOM 678 C C . ILE A 1 91 ? 7.094 13.227 8 1 98.56 91 ILE A C 1
ATOM 680 O O . ILE A 1 91 ? 8.047 12.453 7.879 1 98.56 91 ILE A O 1
ATOM 684 N N . ARG A 1 92 ? 6.941 14.07 9.047 1 98.69 92 ARG A N 1
ATOM 685 C CA . ARG A 1 92 ? 7.887 13.977 10.156 1 98.69 92 ARG A CA 1
ATOM 686 C C . ARG A 1 92 ? 7.863 12.586 10.781 1 98.69 92 ARG A C 1
ATOM 688 O O . ARG A 1 92 ? 8.914 11.953 10.945 1 98.69 92 ARG A O 1
ATOM 695 N N . SER A 1 93 ? 6.66 12.172 11.148 1 98.06 93 SER A N 1
ATOM 696 C CA . SER A 1 93 ? 6.496 10.844 11.742 1 98.06 93 SER A CA 1
ATOM 697 C C . SER A 1 93 ? 6.93 9.75 10.773 1 98.06 93 SER A C 1
ATOM 699 O O . SER A 1 93 ? 7.383 8.68 11.195 1 98.06 93 SER A O 1
ATOM 701 N N . ALA A 1 94 ? 6.855 10.016 9.477 1 97.88 94 ALA A N 1
ATOM 702 C CA . ALA A 1 94 ? 7.16 9.023 8.453 1 97.88 94 ALA A CA 1
ATOM 703 C C . ALA A 1 94 ? 8.656 8.992 8.148 1 97.88 94 ALA A C 1
ATOM 705 O O . ALA A 1 94 ? 9.117 8.172 7.352 1 97.88 94 ALA A O 1
ATOM 706 N N . GLY A 1 95 ? 9.484 9.992 8.719 1 98.12 95 GLY A N 1
ATOM 707 C CA . GLY A 1 95 ? 10.922 9.836 8.594 1 98.12 95 GLY A CA 1
ATOM 708 C C . GLY A 1 95 ? 11.617 11.086 8.07 1 98.12 95 GLY A C 1
ATOM 709 O O . GLY A 1 95 ? 12.844 11.133 7.992 1 98.12 95 GLY A O 1
ATOM 710 N N . ALA A 1 96 ? 10.836 12.086 7.766 1 98.19 96 ALA A N 1
ATOM 711 C CA . ALA A 1 96 ? 11.391 13.273 7.125 1 98.19 96 ALA A CA 1
ATOM 712 C C . ALA A 1 96 ? 12.359 13.992 8.062 1 98.19 96 ALA A C 1
ATOM 714 O O . ALA A 1 96 ? 13.289 14.664 7.605 1 98.19 96 ALA A O 1
ATOM 715 N N . ALA A 1 97 ? 12.148 13.891 9.352 1 97.75 97 ALA A N 1
ATOM 716 C CA . ALA A 1 97 ? 13 14.57 10.32 1 97.75 97 ALA A CA 1
ATOM 717 C C . ALA A 1 97 ? 14.406 13.984 10.32 1 97.75 97 ALA A C 1
ATOM 719 O O . ALA A 1 97 ? 15.367 14.664 10.695 1 97.75 97 ALA A O 1
ATOM 720 N N . GLU A 1 98 ? 14.516 12.742 9.93 1 96.12 98 GLU A N 1
ATOM 721 C CA . GLU A 1 98 ? 15.805 12.047 9.938 1 96.12 98 GLU A CA 1
ATOM 722 C C . GLU A 1 98 ? 16.359 11.906 8.523 1 96.12 98 GLU A C 1
ATOM 724 O O . GLU A 1 98 ? 17.391 11.25 8.32 1 96.12 98 GLU A O 1
ATOM 729 N N . SER A 1 99 ? 15.711 12.492 7.617 1 96.25 99 SER A N 1
ATOM 730 C CA . SER A 1 99 ? 16.156 12.383 6.227 1 96.25 99 SER A CA 1
ATOM 731 C C . SER A 1 99 ? 17.469 13.125 6 1 96.25 99 SER A C 1
ATOM 733 O O . SER A 1 99 ? 17.656 14.219 6.523 1 96.25 99 SER A O 1
ATOM 735 N N . SER A 1 100 ? 18.391 12.492 5.254 1 95.44 100 SER A N 1
ATOM 736 C CA . SER A 1 100 ? 19.625 13.156 4.867 1 95.44 100 SER A CA 1
ATOM 737 C C . SER A 1 100 ? 19.406 14.086 3.676 1 95.44 100 SER A C 1
ATOM 739 O O . SER A 1 100 ? 20.312 14.828 3.289 1 95.44 100 SER A O 1
ATOM 741 N N . ASN A 1 101 ? 18.25 13.992 3.008 1 97.12 101 ASN A N 1
ATOM 742 C CA . ASN A 1 101 ? 17.891 14.922 1.943 1 97.12 101 ASN A CA 1
ATOM 743 C C . ASN A 1 101 ? 17.547 16.297 2.498 1 97.12 101 ASN A C 1
ATOM 745 O O . ASN A 1 101 ? 16.484 16.484 3.115 1 97.12 101 ASN A O 1
ATOM 749 N N . ALA A 1 102 ? 18.359 17.266 2.213 1 96.62 102 ALA A N 1
ATOM 750 C CA . ALA A 1 102 ? 18.25 18.594 2.791 1 96.62 102 ALA A CA 1
ATOM 751 C C . ALA A 1 102 ? 16.938 19.266 2.367 1 96.62 102 ALA A C 1
ATOM 753 O O . ALA A 1 102 ? 16.344 20.031 3.141 1 96.62 102 ALA A O 1
ATOM 754 N N . ASP A 1 103 ? 16.516 19.016 1.125 1 97.06 103 ASP A N 1
ATOM 755 C CA . ASP A 1 103 ? 15.281 19.625 0.637 1 97.06 103 ASP A CA 1
ATOM 756 C C . ASP A 1 103 ? 14.07 19.141 1.429 1 97.06 103 ASP A C 1
ATOM 758 O O . ASP A 1 103 ? 13.211 19.938 1.817 1 97.06 103 ASP A O 1
ATOM 762 N N . ILE A 1 104 ? 14.016 17.828 1.662 1 97.56 104 ILE A N 1
ATOM 763 C CA . ILE A 1 104 ? 12.906 17.234 2.398 1 97.56 104 ILE A CA 1
ATOM 764 C C . ILE A 1 104 ? 12.922 17.734 3.842 1 97.56 104 ILE A C 1
ATOM 766 O O . ILE A 1 104 ? 11.883 18.125 4.375 1 97.56 104 ILE A O 1
ATOM 770 N N . PHE A 1 105 ? 14.094 17.812 4.395 1 97.31 105 PHE A N 1
ATOM 771 C CA . PHE A 1 105 ? 14.258 18.266 5.77 1 97.31 105 PHE A CA 1
ATOM 772 C C . PHE A 1 105 ? 13.852 19.734 5.902 1 97.31 105 PHE A C 1
ATOM 774 O O . PHE A 1 105 ? 13.133 20.094 6.836 1 97.31 105 PHE A O 1
ATOM 781 N N . SER A 1 106 ? 14.289 20.469 5.016 1 97.06 106 SER A N 1
ATOM 782 C CA . SER A 1 106 ? 13.977 21.891 5.035 1 97.06 106 SER A CA 1
ATOM 783 C C . SER A 1 106 ? 12.484 22.141 4.844 1 97.06 106 SER A C 1
ATOM 785 O O . SER A 1 106 ? 11.891 22.969 5.527 1 97.06 106 SER A O 1
ATOM 787 N N . LEU A 1 107 ? 11.898 21.469 3.906 1 97.25 107 LEU A N 1
ATOM 788 C CA . LEU A 1 107 ? 10.477 21.594 3.631 1 97.25 107 LEU A CA 1
ATOM 789 C C . LEU A 1 107 ? 9.648 21.25 4.863 1 97.25 107 LEU A C 1
ATOM 791 O O . LEU A 1 107 ? 8.719 21.969 5.219 1 97.25 107 LEU A O 1
ATOM 795 N N . LEU A 1 108 ? 10 20.156 5.52 1 98.06 108 LEU A N 1
ATOM 796 C CA . LEU A 1 108 ? 9.344 19.766 6.762 1 98.06 108 LEU A CA 1
ATOM 797 C C . LEU A 1 108 ? 9.367 20.906 7.77 1 98.06 108 LEU A C 1
ATOM 799 O O . LEU A 1 108 ? 8.336 21.25 8.352 1 98.06 108 LEU A O 1
ATOM 803 N N . ASN A 1 109 ? 10.5 21.531 7.965 1 97.62 109 ASN A N 1
ATOM 804 C CA . ASN A 1 109 ? 10.664 22.594 8.945 1 97.62 109 ASN A CA 1
ATOM 805 C C . ASN A 1 109 ? 9.789 23.797 8.625 1 97.62 109 ASN A C 1
ATOM 807 O O . ASN A 1 109 ? 9.211 24.422 9.523 1 97.62 109 ASN A O 1
ATOM 811 N N . VAL A 1 110 ? 9.719 24.109 7.363 1 97.44 110 VAL A N 1
ATOM 812 C CA . VAL A 1 110 ? 8.93 25.281 6.992 1 97.44 110 VAL A CA 1
ATOM 813 C C . VAL A 1 110 ? 7.441 24.953 7.07 1 97.44 110 VAL A C 1
ATOM 815 O O . VAL A 1 110 ? 6.625 25.797 7.422 1 97.44 110 VAL A O 1
ATOM 818 N N . MET A 1 111 ? 6.973 23.719 6.801 1 97.88 111 MET A N 1
ATOM 819 C CA . MET A 1 111 ? 5.574 23.297 6.824 1 97.88 111 MET A CA 1
ATOM 820 C C . MET A 1 111 ? 5.023 23.312 8.25 1 97.88 111 MET A C 1
ATOM 822 O O . MET A 1 111 ? 3.811 23.422 8.445 1 97.88 111 MET A O 1
ATOM 826 N N . THR A 1 112 ? 5.965 23.25 9.188 1 97.94 112 THR A N 1
ATOM 827 C CA . THR A 1 112 ? 5.5 23.062 10.555 1 97.94 112 THR A CA 1
ATOM 828 C C . THR A 1 112 ? 5.863 24.25 11.43 1 97.94 112 THR A C 1
ATOM 830 O O . THR A 1 112 ? 5.93 24.141 12.656 1 97.94 112 THR A O 1
ATOM 833 N N . VAL A 1 113 ? 6.164 25.312 10.789 1 96.81 113 VAL A N 1
ATOM 834 C CA . VAL A 1 113 ? 6.426 26.547 11.523 1 96.81 113 VAL A CA 1
ATOM 835 C C . VAL A 1 113 ? 5.145 27.016 12.211 1 96.81 113 VAL A C 1
ATOM 837 O O . VAL A 1 113 ? 4.039 26.766 11.727 1 96.81 113 VAL A O 1
ATOM 840 N N . ALA A 1 114 ? 5.254 27.672 13.328 1 94.44 114 ALA A N 1
ATOM 841 C CA . ALA A 1 114 ? 4.113 28.156 14.094 1 94.44 114 ALA A CA 1
ATOM 842 C C . ALA A 1 114 ? 3.412 29.297 13.359 1 94.44 114 ALA A C 1
ATOM 844 O O . ALA A 1 114 ? 2.186 29.422 13.414 1 94.44 114 ALA A O 1
ATOM 845 N N . HIS A 1 115 ? 4.129 30.047 12.633 1 93.19 115 HIS A N 1
ATOM 846 C CA . HIS A 1 115 ? 3.58 31.203 11.945 1 93.19 115 HIS A CA 1
ATOM 847 C C . HIS A 1 115 ? 2.963 30.812 10.602 1 93.19 115 HIS A C 1
ATOM 849 O O . HIS A 1 115 ? 3.68 30.578 9.633 1 93.19 115 HIS A O 1
ATOM 855 N N . VAL A 1 116 ? 1.652 30.938 10.516 1 94.25 116 VAL A N 1
ATOM 856 C CA . VAL A 1 116 ? 0.855 30.469 9.391 1 94.25 116 VAL A CA 1
ATOM 857 C C . VAL A 1 116 ? 1.348 31.125 8.102 1 94.25 116 VAL A C 1
ATOM 859 O O . VAL A 1 116 ? 1.436 30.469 7.062 1 94.25 116 VAL A O 1
ATOM 862 N N . ALA A 1 117 ? 1.761 32.344 8.203 1 93.25 117 ALA A N 1
ATOM 863 C CA . ALA A 1 117 ? 2.076 33.156 7.016 1 93.25 117 ALA A CA 1
ATOM 864 C C . ALA A 1 117 ? 3.359 32.656 6.352 1 93.25 117 ALA A C 1
ATOM 866 O O . ALA A 1 117 ? 3.611 32.969 5.184 1 93.25 117 ALA A O 1
ATOM 867 N N . THR A 1 118 ? 4.199 31.953 7.039 1 93.19 118 THR A N 1
ATOM 868 C CA . THR A 1 118 ? 5.492 31.531 6.52 1 93.19 118 THR A CA 1
ATOM 869 C C . THR A 1 118 ? 5.414 30.109 5.977 1 93.19 118 THR A C 1
ATOM 871 O O . THR A 1 118 ? 6.332 29.641 5.301 1 93.19 118 THR A O 1
ATOM 874 N N . ARG A 1 119 ? 4.23 29.453 6.184 1 95.69 119 ARG A N 1
ATOM 875 C CA . ARG A 1 119 ? 4.055 28.094 5.66 1 95.69 119 ARG A CA 1
ATOM 876 C C . ARG A 1 119 ? 3.814 28.125 4.156 1 95.69 119 ARG A C 1
ATOM 878 O O . ARG A 1 119 ? 3.199 29.062 3.635 1 95.69 119 ARG A O 1
ATOM 885 N N . PRO A 1 120 ? 4.438 27.172 3.527 1 94.5 120 PRO A N 1
ATOM 886 C CA . PRO A 1 120 ? 4.133 27.094 2.098 1 94.5 120 PRO A CA 1
ATOM 887 C C . PRO A 1 120 ? 2.66 26.797 1.824 1 94.5 120 PRO A C 1
ATOM 889 O O . PRO A 1 120 ? 1.94 26.359 2.727 1 94.5 120 PRO A O 1
ATOM 892 N N . SER A 1 121 ? 2.254 27.141 0.619 1 88.06 121 SER A N 1
ATOM 893 C CA . SER A 1 121 ? 0.895 26.828 0.192 1 88.06 121 SER A CA 1
ATOM 894 C C . SER A 1 121 ? 0.825 25.438 -0.429 1 88.06 121 SER A C 1
ATOM 896 O O . SER A 1 121 ? 1.82 24.938 -0.957 1 88.06 121 SER A O 1
ATOM 898 N N . ILE A 1 122 ? -0.281 24.75 -0.393 1 75.81 122 ILE A N 1
ATOM 899 C CA . ILE A 1 122 ? -0.489 23.422 -0.976 1 75.81 122 ILE A CA 1
ATOM 900 C C . ILE A 1 122 ? -0.485 23.531 -2.5 1 75.81 122 ILE A C 1
ATOM 902 O O . ILE A 1 122 ? -0.014 22.609 -3.188 1 75.81 122 ILE A O 1
ATOM 906 N N . VAL A 1 123 ? -1.144 24.531 -3.072 1 63.03 123 VAL A N 1
ATOM 907 C CA . VAL A 1 123 ? -1.336 24.656 -4.512 1 63.03 123 VAL A CA 1
ATOM 908 C C . VAL A 1 123 ? -0.207 25.5 -5.113 1 63.03 123 VAL A C 1
ATOM 910 O O . VAL A 1 123 ? 0.155 25.312 -6.277 1 63.03 123 VAL A O 1
ATOM 913 N N . ARG A 1 124 ? 0.343 26.5 -4.453 1 49.66 124 ARG A N 1
ATOM 914 C CA . ARG A 1 124 ? 1.212 27.484 -5.094 1 49.66 124 ARG A CA 1
ATOM 915 C C . ARG A 1 124 ? 2.648 27.344 -4.605 1 49.66 124 ARG A C 1
ATOM 917 O O . ARG A 1 124 ? 2.887 26.938 -3.461 1 49.66 124 ARG A O 1
ATOM 924 N N . VAL B 1 1 ? 5.586 -3.076 1.369 1 91.62 1 VAL B N 1
ATOM 925 C CA . VAL B 1 1 ? 4.719 -3.967 2.133 1 91.62 1 VAL B CA 1
ATOM 926 C C . VAL B 1 1 ? 4.168 -5.062 1.222 1 91.62 1 VAL B C 1
ATOM 928 O O . VAL B 1 1 ? 3.758 -4.789 0.091 1 91.62 1 VAL B O 1
ATOM 931 N N . SER B 1 2 ? 4.148 -6.316 1.704 1 95.25 2 SER B N 1
ATOM 932 C CA . SER B 1 2 ? 3.664 -7.426 0.892 1 95.25 2 SER B CA 1
ATOM 933 C C . SER B 1 2 ? 2.146 -7.555 0.977 1 95.25 2 SER B C 1
ATOM 935 O O . SER B 1 2 ? 1.522 -7.004 1.887 1 95.25 2 SER B O 1
ATOM 937 N N . ILE B 1 3 ? 1.58 -8.297 0.025 1 96.19 3 ILE B N 1
ATOM 938 C CA . ILE B 1 3 ? 0.147 -8.57 0.03 1 96.19 3 ILE B CA 1
ATOM 939 C C . ILE B 1 3 ? -0.239 -9.281 1.324 1 96.19 3 ILE B C 1
ATOM 941 O O . ILE B 1 3 ? -1.276 -8.984 1.92 1 96.19 3 ILE B O 1
ATOM 945 N N . ALA B 1 4 ? 0.626 -10.234 1.771 1 97.12 4 ALA B N 1
ATOM 946 C CA . ALA B 1 4 ? 0.365 -10.938 3.027 1 97.12 4 ALA B CA 1
ATOM 947 C C . ALA B 1 4 ? 0.259 -9.953 4.191 1 97.12 4 ALA B C 1
ATOM 949 O O . ALA B 1 4 ? -0.643 -10.062 5.023 1 97.12 4 ALA B O 1
ATOM 950 N N . GLU B 1 5 ? 1.157 -9.055 4.25 1 95.38 5 GLU B N 1
ATOM 951 C CA . GLU B 1 5 ? 1.18 -8.055 5.312 1 95.38 5 GLU B CA 1
ATOM 952 C C . GLU B 1 5 ? -0.025 -7.125 5.223 1 95.38 5 GLU B C 1
ATOM 954 O O . GLU B 1 5 ? -0.58 -6.719 6.246 1 95.38 5 GLU B O 1
ATOM 959 N N . VAL B 1 6 ? -0.413 -6.727 4.004 1 93.5 6 VAL B N 1
ATOM 960 C CA . VAL B 1 6 ? -1.583 -5.875 3.809 1 93.5 6 VAL B CA 1
ATOM 961 C C . VAL B 1 6 ? -2.816 -6.551 4.402 1 93.5 6 VAL B C 1
ATOM 963 O O . VAL B 1 6 ? -3.564 -5.934 5.164 1 93.5 6 VAL B O 1
ATOM 966 N N . ILE B 1 7 ? -2.961 -7.766 4.105 1 95.5 7 ILE B N 1
ATOM 967 C CA . ILE B 1 7 ? -4.125 -8.516 4.574 1 95.5 7 ILE B CA 1
ATOM 968 C C . ILE B 1 7 ? -4.09 -8.617 6.098 1 95.5 7 ILE B C 1
ATOM 970 O O . ILE B 1 7 ? -5.125 -8.477 6.758 1 95.5 7 ILE B O 1
ATOM 974 N N . GLU B 1 8 ? -2.922 -8.852 6.648 1 95.31 8 GLU B N 1
ATOM 975 C CA . GLU B 1 8 ? -2.756 -8.977 8.094 1 95.31 8 GLU B CA 1
ATOM 976 C C . GLU B 1 8 ? -3.111 -7.676 8.805 1 95.31 8 GLU B C 1
ATOM 978 O O . GLU B 1 8 ? -3.85 -7.684 9.789 1 95.31 8 GLU B O 1
ATOM 983 N N . VAL B 1 9 ? -2.619 -6.621 8.367 1 93.12 9 VAL B N 1
ATOM 984 C CA . VAL B 1 9 ? -2.801 -5.324 9.016 1 93.12 9 VAL B CA 1
ATOM 985 C C . VAL B 1 9 ? -4.238 -4.844 8.812 1 93.12 9 VAL B C 1
ATOM 987 O O . VAL B 1 9 ? -4.824 -4.234 9.711 1 93.12 9 VAL B O 1
ATOM 990 N N . ARG B 1 10 ? -4.797 -5.07 7.66 1 91.62 10 ARG B N 1
ATOM 991 C CA . ARG B 1 10 ? -6.172 -4.68 7.367 1 91.62 10 ARG B CA 1
ATOM 992 C C . ARG B 1 10 ? -7.16 -5.512 8.172 1 91.62 10 ARG B C 1
ATOM 994 O O . ARG B 1 10 ? -8.266 -5.055 8.477 1 91.62 10 ARG B O 1
ATOM 1001 N N . GLY B 1 11 ? -6.742 -6.652 8.5 1 94.88 11 GLY B N 1
ATOM 1002 C CA . GLY B 1 11 ? -7.57 -7.539 9.297 1 94.88 11 GLY B CA 1
ATOM 1003 C C . GLY B 1 11 ? -8.695 -8.18 8.508 1 94.88 11 GLY B C 1
ATOM 1004 O O . GLY B 1 11 ? -9.617 -8.758 9.086 1 94.88 11 GLY B O 1
ATOM 1005 N N . CYS B 1 12 ? -8.656 -7.938 7.215 1 94.31 12 CYS B N 1
ATOM 1006 C CA . CYS B 1 12 ? -9.664 -8.523 6.34 1 94.31 12 CYS B CA 1
ATOM 1007 C C . CYS B 1 12 ? -9.086 -8.828 4.965 1 94.31 12 CYS B C 1
ATOM 1009 O O . CYS B 1 12 ? -7.965 -8.414 4.656 1 94.31 12 CYS B O 1
ATOM 1011 N N . ARG B 1 13 ? -9.844 -9.547 4.16 1 95.44 13 ARG B N 1
ATOM 1012 C CA . ARG B 1 13 ? -9.438 -9.93 2.812 1 95.44 13 ARG B CA 1
ATOM 1013 C C . ARG B 1 13 ? -9.648 -8.789 1.827 1 95.44 13 ARG B C 1
ATOM 1015 O O . ARG B 1 13 ? -10.195 -7.746 2.189 1 95.44 13 ARG B O 1
ATOM 1022 N N . LEU B 1 14 ? -9.109 -8.992 0.596 1 95.25 14 LEU B N 1
ATOM 1023 C CA . LEU B 1 14 ? -9.258 -7.977 -0.436 1 95.25 14 LEU B CA 1
ATOM 1024 C C . LEU B 1 14 ? -10.664 -7.996 -1.019 1 95.25 14 LEU B C 1
ATOM 1026 O O . LEU B 1 14 ? -11.289 -9.062 -1.113 1 95.25 14 LEU B O 1
ATOM 1030 N N . GLY B 1 15 ? -11.156 -6.836 -1.341 1 94.38 15 GLY B N 1
ATOM 1031 C CA . GLY B 1 15 ? -12.43 -6.758 -2.033 1 94.38 15 GLY B CA 1
ATOM 1032 C C . GLY B 1 15 ? -12.352 -7.215 -3.479 1 94.38 15 GLY B C 1
ATOM 1033 O O . GLY B 1 15 ? -11.258 -7.348 -4.035 1 94.38 15 GLY B O 1
ATOM 1034 N N . ASP B 1 16 ? -13.508 -7.363 -4.094 1 96.31 16 ASP B N 1
ATOM 1035 C CA . ASP B 1 16 ? -13.57 -7.863 -5.461 1 96.31 16 ASP B CA 1
ATOM 1036 C C . ASP B 1 16 ? -12.812 -6.941 -6.418 1 96.31 16 ASP B C 1
ATOM 1038 O O . ASP B 1 16 ? -12.062 -7.41 -7.281 1 96.31 16 ASP B O 1
ATOM 1042 N N . ASP B 1 17 ? -13.023 -5.688 -6.242 1 93.31 17 ASP B N 1
ATOM 1043 C CA . ASP B 1 17 ? -12.359 -4.727 -7.113 1 93.31 17 ASP B CA 1
ATOM 1044 C C . ASP B 1 17 ? -10.844 -4.766 -6.922 1 93.31 17 ASP B C 1
ATOM 1046 O O . ASP B 1 17 ? -10.086 -4.617 -7.883 1 93.31 17 ASP B O 1
ATOM 1050 N N . GLU B 1 18 ? -10.43 -4.906 -5.699 1 93.69 18 GLU B N 1
ATOM 1051 C CA . GLU B 1 18 ? -9 -4.992 -5.395 1 93.69 18 GLU B CA 1
ATOM 1052 C C . GLU B 1 18 ? -8.391 -6.266 -5.973 1 93.69 18 GLU B C 1
ATOM 1054 O O . GLU B 1 18 ? -7.281 -6.242 -6.508 1 93.69 18 GLU B O 1
ATOM 1059 N N . LEU B 1 19 ? -9.172 -7.305 -5.875 1 96.5 19 LEU B N 1
ATOM 1060 C CA . LEU B 1 19 ? -8.727 -8.578 -6.426 1 96.5 19 LEU B CA 1
ATOM 1061 C C . LEU B 1 19 ? -8.562 -8.492 -7.938 1 96.5 19 LEU B C 1
ATOM 1063 O O . LEU B 1 19 ? -7.551 -8.945 -8.484 1 96.5 19 LEU B O 1
ATOM 1067 N N . LEU B 1 20 ? -9.562 -7.914 -8.523 1 95.19 20 LEU B N 1
ATOM 1068 C CA . LEU B 1 20 ? -9.508 -7.758 -9.977 1 95.19 20 LEU B CA 1
ATOM 1069 C C . LEU B 1 20 ? -8.305 -6.914 -10.383 1 95.19 20 LEU B C 1
ATOM 1071 O O . LEU B 1 20 ? -7.574 -7.273 -11.305 1 95.19 20 LEU B O 1
ATOM 1075 N N . ALA B 1 21 ? -8.094 -5.871 -9.695 1 93 21 ALA B N 1
ATOM 1076 C CA . ALA B 1 21 ? -6.961 -5 -9.977 1 93 21 ALA B CA 1
ATOM 1077 C C . ALA B 1 21 ? -5.641 -5.734 -9.766 1 93 21 ALA B C 1
ATOM 1079 O O . ALA B 1 21 ? -4.719 -5.609 -10.578 1 93 21 ALA B O 1
ATOM 1080 N N . LEU B 1 22 ? -5.566 -6.445 -8.695 1 94.88 22 LEU B N 1
ATOM 1081 C CA . LEU B 1 22 ? -4.359 -7.215 -8.391 1 94.88 22 LEU B CA 1
ATOM 1082 C C . LEU B 1 22 ? -4.039 -8.188 -9.516 1 94.88 22 LEU B C 1
ATOM 1084 O O . LEU B 1 22 ? -2.893 -8.281 -9.961 1 94.88 22 LEU B O 1
ATOM 1088 N N . ILE B 1 23 ? -5.07 -8.875 -10 1 96.31 23 ILE B N 1
ATOM 1089 C CA . ILE B 1 23 ? -4.895 -9.852 -11.062 1 96.31 23 ILE B CA 1
ATOM 1090 C C . ILE B 1 23 ? -4.328 -9.172 -12.305 1 96.31 23 ILE B C 1
ATOM 1092 O O . ILE B 1 23 ? -3.352 -9.641 -12.891 1 96.31 23 ILE B O 1
ATOM 1096 N N . ILE B 1 24 ? -4.898 -8.078 -12.648 1 94.06 24 ILE B N 1
ATOM 1097 C CA . ILE B 1 24 ? -4.527 -7.363 -13.867 1 94.06 24 ILE B CA 1
ATOM 1098 C C . ILE B 1 24 ? -3.08 -6.883 -13.766 1 94.06 24 ILE B C 1
ATOM 1100 O O . ILE B 1 24 ? -2.268 -7.145 -14.656 1 94.06 24 ILE B O 1
ATOM 1104 N N . VAL B 1 25 ? -2.725 -6.242 -12.672 1 94.5 25 VAL B N 1
ATOM 1105 C CA . VAL B 1 25 ? -1.398 -5.652 -12.516 1 94.5 25 VAL B CA 1
ATOM 1106 C C . VAL B 1 25 ? -0.356 -6.758 -12.359 1 94.5 25 VAL B C 1
ATOM 1108 O O . VAL B 1 25 ? 0.752 -6.652 -12.891 1 94.5 25 VAL B O 1
ATOM 1111 N N . ALA B 1 26 ? -0.718 -7.809 -11.664 1 96.12 26 ALA B N 1
ATOM 1112 C CA . ALA B 1 26 ? 0.207 -8.93 -11.492 1 96.12 26 ALA B CA 1
ATOM 1113 C C . ALA B 1 26 ? 0.517 -9.602 -12.828 1 96.12 26 ALA B C 1
ATOM 1115 O O . ALA B 1 26 ? 1.668 -9.945 -13.102 1 96.12 26 ALA B O 1
ATOM 1116 N N . CYS B 1 27 ? -0.466 -9.781 -13.633 1 95.56 27 CYS B N 1
ATOM 1117 C CA . CYS B 1 27 ? -0.253 -10.383 -14.945 1 95.56 27 CYS B CA 1
ATOM 1118 C C . CYS B 1 27 ? 0.718 -9.547 -15.773 1 95.56 27 CYS B C 1
ATOM 1120 O O . CYS B 1 27 ? 1.589 -10.094 -16.453 1 95.56 27 CYS B O 1
ATOM 1122 N N . GLU B 1 28 ? 0.55 -8.273 -15.703 1 94 28 GLU B N 1
ATOM 1123 C CA . GLU B 1 28 ? 1.455 -7.379 -16.422 1 94 28 GLU B CA 1
ATOM 1124 C C . GLU B 1 28 ? 2.889 -7.527 -15.914 1 94 28 GLU B C 1
ATOM 1126 O O . GLU B 1 28 ? 3.834 -7.52 -16.703 1 94 28 GLU B O 1
ATOM 1131 N N . GLN B 1 29 ? 3.045 -7.59 -14.633 1 94.56 29 GLN B N 1
ATOM 1132 C CA . GLN B 1 29 ? 4.367 -7.738 -14.039 1 94.56 29 GLN B CA 1
ATOM 1133 C C . GLN B 1 29 ? 4.973 -9.102 -14.367 1 94.56 29 GLN B C 1
ATOM 1135 O O . GLN B 1 29 ? 6.164 -9.203 -14.648 1 94.56 29 GLN B O 1
ATOM 1140 N N . LEU B 1 30 ? 4.168 -10.086 -14.328 1 96.62 30 LEU B N 1
ATOM 1141 C CA . LEU B 1 30 ? 4.633 -11.453 -14.508 1 96.62 30 LEU B CA 1
ATOM 1142 C C . LEU B 1 30 ? 5.129 -11.672 -15.938 1 96.62 30 LEU B C 1
ATOM 1144 O O . LEU B 1 30 ? 6.008 -12.508 -16.172 1 96.62 30 LEU B O 1
ATOM 1148 N N . ALA B 1 31 ? 4.648 -10.93 -16.875 1 93.88 31 ALA B N 1
ATOM 1149 C CA . ALA B 1 31 ? 5.051 -11.047 -18.281 1 93.88 31 ALA B CA 1
ATOM 1150 C C . ALA B 1 31 ? 6.547 -10.812 -18.438 1 93.88 31 ALA B C 1
ATOM 1152 O O . ALA B 1 31 ? 7.152 -11.258 -19.422 1 93.88 31 ALA B O 1
ATOM 1153 N N . LYS B 1 32 ? 7.109 -10.141 -17.516 1 94.88 32 LYS B N 1
ATOM 1154 C CA . LYS B 1 32 ? 8.531 -9.812 -17.609 1 94.88 32 LYS B CA 1
ATOM 1155 C C . LYS B 1 32 ? 9.312 -10.43 -16.453 1 94.88 32 LYS B C 1
ATOM 1157 O O . LYS B 1 32 ? 10.484 -10.109 -16.25 1 94.88 32 LYS B O 1
ATOM 1162 N N . THR B 1 33 ? 8.727 -11.203 -15.727 1 96.25 33 THR B N 1
ATOM 1163 C CA . THR B 1 33 ? 9.312 -11.805 -14.531 1 96.25 33 THR B CA 1
ATOM 1164 C C . THR B 1 33 ? 9.914 -13.172 -14.867 1 96.25 33 THR B C 1
ATOM 1166 O O . THR B 1 33 ? 9.32 -13.953 -15.609 1 96.25 33 THR B O 1
ATOM 1169 N N . PRO B 1 34 ? 11.141 -13.461 -14.391 1 96.5 34 PRO B N 1
ATOM 1170 C CA . PRO B 1 34 ? 11.742 -14.773 -14.641 1 96.5 34 PRO B CA 1
ATOM 1171 C C . PRO B 1 34 ? 10.953 -15.914 -14 1 96.5 34 PRO B C 1
ATOM 1173 O O . PRO B 1 34 ? 10.07 -15.68 -13.18 1 96.5 34 PRO B O 1
ATOM 1176 N N . ALA B 1 35 ? 11.289 -17.125 -14.422 1 96.25 35 ALA B N 1
ATOM 1177 C CA . ALA B 1 35 ? 10.633 -18.312 -13.891 1 96.2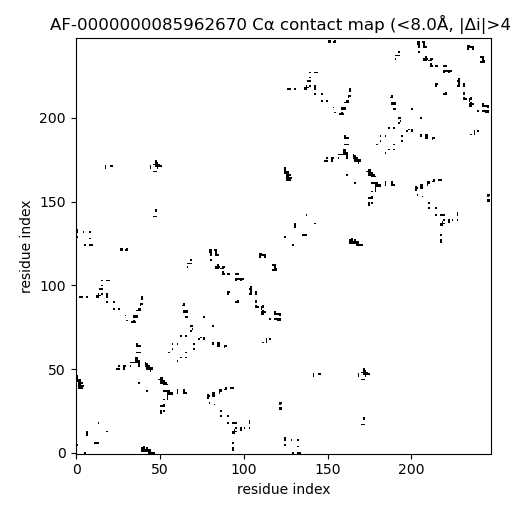5 35 ALA B CA 1
ATOM 1178 C C . ALA B 1 35 ? 10.852 -18.438 -12.383 1 96.25 35 ALA B C 1
ATOM 1180 O O . ALA B 1 35 ? 11.883 -18.031 -11.859 1 96.25 35 ALA B O 1
ATOM 1181 N N . GLY B 1 36 ? 9.953 -19.109 -11.742 1 97.44 36 GLY B N 1
ATOM 1182 C CA . GLY B 1 36 ? 9.953 -19.297 -10.297 1 97.44 36 GLY B CA 1
ATOM 1183 C C . GLY B 1 36 ? 8.562 -19.25 -9.695 1 97.44 36 GLY B C 1
ATOM 1184 O O . GLY B 1 36 ? 7.566 -19.156 -10.414 1 97.44 36 GLY B O 1
ATOM 1185 N N . VAL B 1 37 ? 8.523 -19.438 -8.359 1 98.62 37 VAL B N 1
ATOM 1186 C CA . VAL B 1 37 ? 7.238 -19.422 -7.672 1 98.62 37 VAL B CA 1
ATOM 1187 C C . VAL B 1 37 ? 7.195 -18.281 -6.668 1 98.62 37 VAL B C 1
ATOM 1189 O O . VAL B 1 37 ? 8.219 -17.641 -6.41 1 98.62 37 VAL B O 1
ATOM 1192 N N . PHE B 1 38 ? 6.035 -17.953 -6.191 1 98.75 38 PHE B N 1
ATOM 1193 C CA . PHE B 1 38 ? 5.859 -16.875 -5.227 1 98.75 38 PHE B CA 1
ATOM 1194 C C . PHE B 1 38 ? 4.586 -17.078 -4.414 1 98.75 38 PHE B C 1
ATOM 1196 O O . PHE B 1 38 ? 3.705 -17.844 -4.816 1 98.75 38 PHE B O 1
ATOM 1203 N N . THR B 1 39 ? 4.535 -16.531 -3.307 1 98.75 39 THR B N 1
ATOM 1204 C CA . THR B 1 39 ? 3.416 -16.484 -2.373 1 98.75 39 THR B CA 1
ATOM 1205 C C . THR B 1 39 ? 3.01 -15.039 -2.086 1 98.75 39 THR B C 1
ATOM 1207 O O . THR B 1 39 ? 3.643 -14.102 -2.576 1 98.75 39 THR B O 1
ATOM 1210 N N . PRO B 1 40 ? 1.974 -14.859 -1.335 1 98.31 40 PRO B N 1
ATOM 1211 C CA . PRO B 1 40 ? 1.604 -13.492 -0.982 1 98.31 40 PRO B CA 1
ATOM 1212 C C . PRO B 1 40 ? 2.734 -12.734 -0.292 1 98.31 40 PRO B C 1
ATOM 1214 O O . PRO B 1 40 ? 2.76 -11.5 -0.314 1 98.31 40 PRO B O 1
ATOM 1217 N N . ASP B 1 41 ? 3.699 -13.492 0.315 1 98.12 41 ASP B N 1
ATOM 1218 C CA . ASP B 1 41 ? 4.836 -12.883 0.993 1 98.12 41 ASP B CA 1
ATOM 1219 C C . ASP B 1 41 ? 5.828 -12.305 -0.013 1 98.12 41 ASP B C 1
ATOM 1221 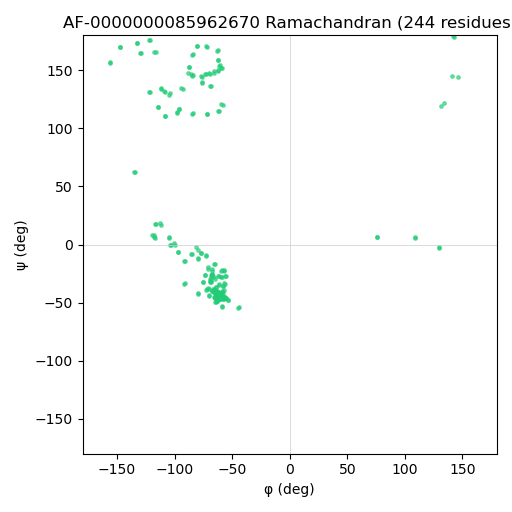O O . ASP B 1 41 ? 6.707 -11.516 0.353 1 98.12 41 ASP B O 1
ATOM 1225 N N . HIS B 1 42 ? 5.605 -12.594 -1.287 1 98.44 42 HIS B N 1
ATOM 1226 C CA . HIS B 1 42 ? 6.57 -12.219 -2.312 1 98.44 42 HIS B CA 1
ATOM 1227 C C . HIS B 1 42 ? 5.957 -11.25 -3.318 1 98.44 42 HIS B C 1
ATOM 1229 O O . HIS B 1 42 ? 6.562 -10.961 -4.352 1 98.44 42 HIS B O 1
ATOM 1235 N N . VAL B 1 43 ? 4.766 -10.812 -3.066 1 97.44 43 VAL B N 1
ATOM 1236 C CA . VAL B 1 43 ? 4.086 -9.805 -3.871 1 97.44 43 VAL B CA 1
ATOM 1237 C C . VAL B 1 43 ? 4.02 -8.484 -3.1 1 97.44 43 VAL B C 1
ATOM 1239 O O . VAL B 1 43 ? 3.246 -8.359 -2.146 1 97.44 43 VAL B O 1
ATOM 1242 N N . PHE B 1 44 ? 4.777 -7.531 -3.588 1 94.25 44 PHE B N 1
ATOM 1243 C CA . PHE B 1 44 ? 4.961 -6.297 -2.836 1 94.25 44 PHE B CA 1
ATOM 1244 C C . PHE B 1 44 ? 4.285 -5.125 -3.543 1 94.25 44 PHE B C 1
ATOM 1246 O O . PHE B 1 44 ? 4.367 -5.004 -4.766 1 94.25 44 PHE B O 1
ATOM 1253 N N . VAL B 1 45 ? 3.576 -4.379 -2.707 1 90.88 45 VAL B N 1
ATOM 1254 C CA . VAL B 1 45 ? 2.98 -3.141 -3.203 1 90.88 45 VAL B CA 1
ATOM 1255 C C . VAL B 1 45 ? 3.785 -1.943 -2.707 1 90.88 45 VAL B C 1
ATOM 1257 O O . VAL B 1 45 ? 4.02 -1.8 -1.505 1 90.88 45 VAL B O 1
ATOM 1260 N N . HIS B 1 46 ? 4.09 -1.146 -3.572 1 84.69 46 HIS B N 1
ATOM 1261 C CA . HIS B 1 46 ? 4.824 0.066 -3.223 1 84.69 46 HIS B CA 1
ATOM 1262 C C . HIS B 1 46 ? 3.877 1.197 -2.846 1 84.69 46 HIS B C 1
ATOM 1264 O O . HIS B 1 46 ? 2.725 1.219 -3.285 1 84.69 46 HIS B O 1
ATOM 1270 N N . LEU B 1 47 ? 4.246 2.027 -1.978 1 78.81 47 LEU B N 1
ATOM 1271 C CA . LEU B 1 47 ? 3.422 3.035 -1.323 1 78.81 47 LEU B CA 1
ATOM 1272 C C . LEU B 1 47 ? 2.537 3.754 -2.336 1 78.81 47 LEU B C 1
ATOM 1274 O O . LEU B 1 47 ? 1.325 3.869 -2.137 1 78.81 47 LEU B O 1
ATOM 1278 N N . LEU B 1 48 ? 3.053 4.32 -3.381 1 74.5 48 LEU B N 1
ATOM 1279 C CA . LEU B 1 48 ? 2.221 5.176 -4.223 1 74.5 48 LEU B CA 1
ATOM 1280 C C . LEU B 1 48 ? 1.998 4.535 -5.59 1 74.5 48 LEU B C 1
ATOM 1282 O O . LEU B 1 48 ? 1.659 5.227 -6.555 1 74.5 48 LEU B O 1
ATOM 1286 N N . GLY B 1 49 ? 2.264 3.275 -5.621 1 71.81 49 GLY B N 1
ATOM 1287 C CA . GLY B 1 49 ? 1.83 2.637 -6.855 1 71.81 49 GLY B CA 1
ATOM 1288 C C . GLY B 1 49 ? 2.883 1.723 -7.457 1 71.81 49 GLY B C 1
ATOM 1289 O O . GLY B 1 49 ? 4.055 1.786 -7.078 1 71.81 49 GLY B O 1
ATOM 1290 N N . ASP B 1 50 ? 2.902 0.546 -7.746 1 81.81 50 ASP B N 1
ATOM 1291 C CA . ASP B 1 50 ? 3.615 -0.505 -8.469 1 81.81 50 ASP B CA 1
ATOM 1292 C C . ASP B 1 50 ? 3.611 -1.812 -7.676 1 81.81 50 ASP B C 1
ATOM 1294 O O . ASP B 1 50 ? 3.574 -1.799 -6.445 1 81.81 50 ASP B O 1
ATOM 1298 N N . LEU B 1 51 ? 3.547 -2.678 -8.406 1 92.06 51 LEU B N 1
ATOM 1299 C CA . LEU B 1 51 ? 3.57 -4.035 -7.863 1 92.06 51 LEU B CA 1
ATOM 1300 C C . LEU B 1 51 ? 4.883 -4.73 -8.203 1 92.06 51 LEU B C 1
ATOM 1302 O O . LEU B 1 51 ? 5.402 -4.574 -9.312 1 92.06 51 LEU B O 1
ATOM 1306 N N . GLU B 1 52 ? 5.473 -5.32 -7.254 1 94.19 52 GLU B N 1
ATOM 1307 C CA . GLU B 1 52 ? 6.672 -6.113 -7.492 1 94.19 52 GLU B CA 1
ATOM 1308 C C . GLU B 1 52 ? 6.48 -7.559 -7.031 1 94.19 52 GLU B C 1
ATOM 1310 O O . GLU B 1 52 ? 6.047 -7.801 -5.902 1 94.19 52 GLU B O 1
ATOM 1315 N N . ILE B 1 53 ? 6.844 -8.492 -7.918 1 97.56 53 ILE B N 1
ATOM 1316 C CA . ILE B 1 53 ? 6.773 -9.906 -7.574 1 97.56 53 ILE B CA 1
ATOM 1317 C C . ILE B 1 53 ? 8.18 -10.5 -7.543 1 97.56 53 ILE B C 1
ATOM 1319 O O . ILE B 1 53 ? 8.891 -10.477 -8.547 1 97.56 53 ILE B O 1
ATOM 1323 N N . LYS B 1 54 ? 8.602 -10.984 -6.422 1 97.81 54 LYS B N 1
ATOM 1324 C CA . LYS B 1 54 ? 9.891 -11.648 -6.266 1 97.81 54 LYS B CA 1
ATOM 1325 C C . LYS B 1 54 ? 9.734 -13.164 -6.324 1 97.81 54 LYS B C 1
ATOM 1327 O O . LYS B 1 54 ? 9.164 -13.773 -5.418 1 97.81 54 LYS B O 1
ATOM 1332 N N . VAL B 1 55 ? 10.289 -13.742 -7.332 1 98.38 55 VAL B N 1
ATOM 1333 C CA . VAL B 1 55 ? 10.164 -15.188 -7.488 1 98.38 55 VAL B CA 1
ATOM 1334 C C . VAL B 1 55 ? 11.25 -15.891 -6.676 1 98.38 55 VAL B C 1
ATOM 1336 O O . VAL B 1 55 ? 12.344 -15.352 -6.492 1 98.38 55 VAL B O 1
ATOM 1339 N N . VAL B 1 56 ? 10.883 -17 -6.168 1 98.5 56 VAL B N 1
ATOM 1340 C CA . VAL B 1 56 ? 11.812 -17.797 -5.379 1 98.5 56 VAL B CA 1
ATOM 1341 C C . VAL B 1 56 ? 11.766 -19.25 -5.84 1 98.5 56 VAL B C 1
ATOM 1343 O O . VAL B 1 56 ? 10.992 -19.594 -6.734 1 98.5 56 VAL B O 1
ATOM 1346 N N . SER B 1 57 ? 12.695 -20.094 -5.285 1 97.31 57 SER B N 1
ATOM 1347 C CA . SER B 1 57 ? 12.703 -21.516 -5.602 1 97.31 57 SER B CA 1
ATOM 1348 C C . SER B 1 57 ? 11.539 -22.234 -4.938 1 97.31 57 SER B C 1
ATOM 1350 O O . SER B 1 57 ? 11.125 -21.875 -3.832 1 97.31 57 SER B O 1
ATOM 1352 N N . PRO B 1 58 ? 11.016 -23.25 -5.602 1 97.44 58 PRO B N 1
ATOM 1353 C CA . PRO B 1 58 ? 9.875 -24 -5.07 1 97.44 58 PRO B CA 1
ATOM 1354 C C . PRO B 1 58 ? 10.133 -24.562 -3.672 1 97.44 58 PRO B C 1
ATOM 1356 O O . PRO B 1 58 ? 9.195 -24.734 -2.891 1 97.44 58 PRO B O 1
ATOM 1359 N N . ASP B 1 59 ? 11.352 -24.812 -3.324 1 97.12 59 ASP B N 1
ATOM 1360 C CA . ASP B 1 59 ? 11.68 -25.422 -2.037 1 97.12 59 ASP B CA 1
ATOM 1361 C C . ASP B 1 59 ? 11.594 -24.391 -0.91 1 97.12 59 ASP B C 1
ATOM 1363 O O . ASP B 1 59 ? 11.633 -24.75 0.269 1 97.12 59 ASP B O 1
ATOM 1367 N N . GLN B 1 60 ? 11.398 -23.141 -1.257 1 97.88 60 GLN B N 1
ATOM 1368 C CA . GLN B 1 60 ? 11.422 -22.062 -0.271 1 97.88 60 GLN B CA 1
ATOM 1369 C C . GLN B 1 60 ? 10.008 -21.641 0.12 1 97.88 60 GLN B C 1
ATOM 1371 O O . GLN B 1 60 ? 9.828 -20.719 0.911 1 97.88 60 GLN B O 1
ATOM 1376 N N . VAL B 1 61 ? 9.039 -22.297 -0.443 1 98.31 61 VAL B N 1
ATOM 1377 C CA . VAL B 1 61 ? 7.668 -21.875 -0.162 1 98.31 61 VAL B CA 1
ATOM 1378 C C . VAL B 1 61 ? 6.836 -23.094 0.236 1 98.31 61 VAL B C 1
ATOM 1380 O O . VAL B 1 61 ? 7.277 -24.234 0.071 1 98.31 61 VAL B O 1
ATOM 1383 N N . SER B 1 62 ? 5.672 -22.812 0.823 1 97.56 62 SER B N 1
ATOM 1384 C CA . SER B 1 62 ? 4.738 -23.891 1.166 1 97.56 62 SER B CA 1
ATOM 1385 C C . SER B 1 62 ? 4.273 -24.625 -0.08 1 97.56 62 SER B C 1
ATOM 1387 O O . SER B 1 62 ? 4.129 -24.031 -1.148 1 97.56 62 SER B O 1
ATOM 1389 N N . PRO B 1 63 ? 3.965 -25.906 0.032 1 97.12 63 PRO B N 1
ATOM 1390 C CA . PRO B 1 63 ? 3.592 -26.75 -1.108 1 97.12 63 PRO B CA 1
ATOM 1391 C C . PRO B 1 63 ? 2.357 -26.234 -1.843 1 97.12 63 PRO B C 1
ATOM 1393 O O . PRO B 1 63 ? 2.205 -26.469 -3.045 1 97.12 63 PRO B O 1
ATOM 1396 N N . GLU B 1 64 ? 1.469 -25.531 -1.146 1 97 64 GLU B N 1
ATOM 1397 C CA . GLU B 1 64 ? 0.226 -25.062 -1.757 1 97 64 GLU B CA 1
ATOM 1398 C C . GLU B 1 64 ? 0.499 -24.047 -2.861 1 97 64 GLU B C 1
ATOM 1400 O O . GLU B 1 64 ? -0.357 -23.812 -3.715 1 97 64 GLU B O 1
ATOM 1405 N N . TYR B 1 65 ? 1.695 -23.5 -2.857 1 98.31 65 TYR B N 1
ATOM 1406 C CA . TYR B 1 65 ? 2.02 -22.484 -3.857 1 98.31 65 TYR B CA 1
ATOM 1407 C C . TYR B 1 65 ? 2.902 -23.062 -4.953 1 98.31 65 TYR B C 1
ATOM 1409 O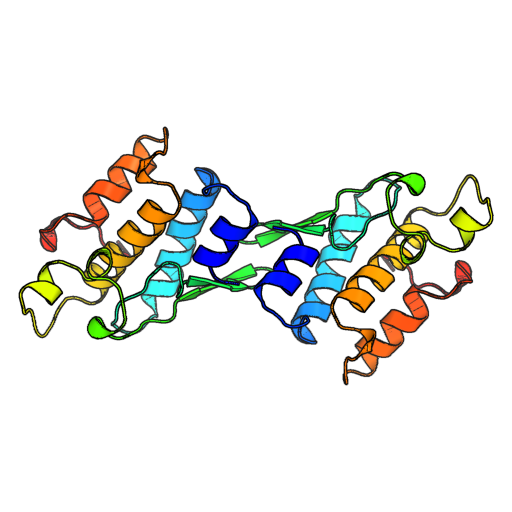 O . TYR B 1 65 ? 3.324 -22.344 -5.863 1 98.31 65 TYR B O 1
ATOM 1417 N N . VAL B 1 66 ? 3.256 -24.297 -4.887 1 98.19 66 VAL B N 1
ATOM 1418 C CA . VAL B 1 66 ? 4.023 -25 -5.91 1 98.19 66 VAL B CA 1
ATOM 1419 C C . VAL B 1 66 ? 3.076 -25.766 -6.832 1 98.19 66 VAL B C 1
ATOM 1421 O O . VAL B 1 66 ? 2.332 -26.641 -6.383 1 98.19 66 VAL B O 1
ATOM 1424 N N . PRO B 1 67 ? 3.064 -25.406 -8.062 1 97.88 67 PRO B N 1
ATOM 1425 C CA . PRO B 1 67 ? 2.135 -26.094 -8.969 1 97.88 67 PRO B CA 1
ATOM 1426 C C . PRO B 1 67 ? 2.375 -27.594 -9.039 1 97.88 67 PRO B C 1
ATOM 1428 O O . PRO B 1 67 ? 3.5 -28.047 -8.828 1 97.88 67 PRO B O 1
ATOM 1431 N N . PRO B 1 68 ? 1.301 -28.328 -9.32 1 97.31 68 PRO B N 1
ATOM 1432 C CA . PRO B 1 68 ? 1.375 -29.797 -9.336 1 97.31 68 PRO B CA 1
ATOM 1433 C C . PRO B 1 68 ? 2.438 -30.312 -10.297 1 97.31 68 PRO B C 1
ATOM 1435 O O . PRO B 1 68 ? 3.1 -31.312 -10 1 97.31 68 PRO B O 1
ATOM 1438 N N . GLU B 1 69 ? 2.691 -29.641 -11.438 1 97.06 69 GLU B N 1
ATOM 1439 C CA . GLU B 1 69 ? 3.645 -30.141 -12.43 1 97.06 69 GLU B CA 1
ATOM 1440 C C . GLU B 1 69 ? 5.07 -30.078 -11.898 1 97.06 69 GLU B C 1
ATOM 1442 O O . GLU B 1 69 ? 5.922 -30.875 -12.297 1 97.06 69 GLU B O 1
ATOM 1447 N N . ILE B 1 70 ? 5.297 -29.141 -11.039 1 96.62 70 ILE B N 1
ATOM 1448 C CA . ILE B 1 70 ? 6.617 -29.062 -10.422 1 96.62 70 ILE B CA 1
ATOM 1449 C C . ILE B 1 70 ? 6.723 -30.094 -9.297 1 96.62 70 ILE B C 1
ATOM 1451 O O . ILE B 1 70 ? 7.727 -30.797 -9.195 1 96.62 70 ILE B O 1
ATOM 1455 N N . ARG B 1 71 ? 5.703 -30.234 -8.516 1 95.69 71 ARG B N 1
ATOM 1456 C CA . ARG B 1 71 ? 5.668 -31.188 -7.41 1 95.69 71 ARG B CA 1
ATOM 1457 C C . ARG B 1 71 ? 5.812 -32.625 -7.922 1 95.69 71 ARG B C 1
ATOM 1459 O O . ARG B 1 71 ? 6.418 -33.469 -7.262 1 95.69 71 ARG B O 1
ATOM 1466 N N . ASP B 1 72 ? 5.23 -32.781 -9.078 1 94.25 72 ASP B N 1
ATOM 1467 C CA . ASP B 1 72 ? 5.23 -34.094 -9.68 1 94.25 72 ASP B CA 1
ATOM 1468 C C . ASP B 1 72 ? 6.562 -34.406 -10.367 1 94.25 72 ASP B C 1
ATOM 1470 O O . ASP B 1 72 ? 6.754 -35.469 -10.93 1 94.25 72 ASP B O 1
ATOM 1474 N N . GLY B 1 73 ? 7.523 -33.5 -10.445 1 91.94 73 GLY B N 1
ATOM 1475 C CA . GLY B 1 73 ? 8.875 -33.781 -10.891 1 91.94 73 GLY B CA 1
ATOM 1476 C C . GLY B 1 73 ? 9.188 -33.188 -12.258 1 91.94 73 GLY B C 1
ATOM 1477 O O . GLY B 1 73 ? 10.219 -33.531 -12.852 1 91.94 73 GLY B O 1
ATOM 1478 N N . ASN B 1 74 ? 8.266 -32.406 -12.805 1 89.94 74 ASN B N 1
ATOM 1479 C CA . ASN B 1 74 ? 8.57 -31.734 -14.062 1 89.94 74 ASN B CA 1
ATOM 1480 C C . ASN B 1 74 ? 9.797 -30.844 -13.938 1 89.94 74 ASN B C 1
ATOM 1482 O O . ASN B 1 74 ? 9.781 -29.859 -13.18 1 89.94 74 ASN B O 1
ATOM 1486 N N . THR B 1 75 ? 10.805 -31.109 -14.719 1 87.06 75 THR B N 1
ATOM 1487 C CA . THR B 1 75 ? 12.086 -30.422 -14.57 1 87.06 75 THR B CA 1
ATOM 1488 C C . THR B 1 75 ? 12.133 -29.172 -15.453 1 87.06 75 THR B C 1
ATOM 1490 O O . THR B 1 75 ? 13.008 -28.328 -15.289 1 87.06 75 THR B O 1
ATOM 1493 N N . ASN B 1 76 ? 11.227 -29.016 -16.406 1 92.31 76 ASN B N 1
ATOM 1494 C CA . ASN B 1 76 ? 11.195 -27.844 -17.297 1 92.31 76 ASN B CA 1
ATOM 1495 C C . ASN B 1 76 ? 9.781 -27.297 -17.438 1 92.31 76 ASN B C 1
ATOM 1497 O O . ASN B 1 76 ? 9.234 -27.266 -18.547 1 92.31 76 ASN B O 1
ATOM 1501 N N . PRO B 1 77 ? 9.172 -26.859 -16.453 1 93.69 77 PRO B N 1
ATOM 1502 C CA . PRO B 1 77 ? 7.793 -26.375 -16.484 1 93.69 77 PRO B CA 1
ATOM 1503 C C . PRO B 1 77 ? 7.645 -25.062 -17.266 1 93.69 77 PRO B C 1
ATOM 1505 O O . PRO B 1 77 ? 8.594 -24.281 -17.344 1 93.69 77 PRO B O 1
ATOM 1508 N N . ASP B 1 78 ? 6.504 -24.891 -17.922 1 94.44 78 ASP B N 1
ATOM 1509 C CA . ASP B 1 78 ? 6.164 -23.609 -18.547 1 94.44 78 ASP B CA 1
ATOM 1510 C C . ASP B 1 78 ? 6.062 -2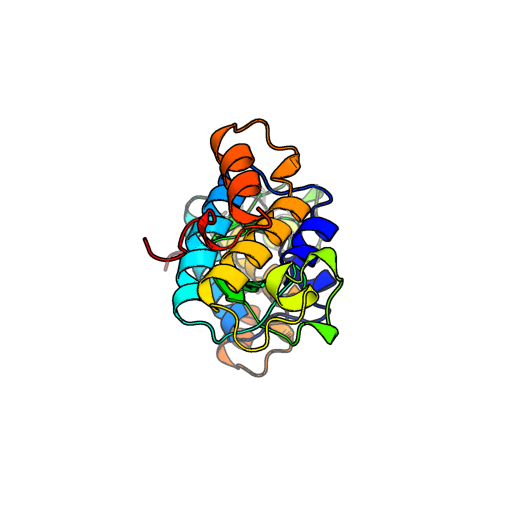2.5 -17.5 1 94.44 78 ASP B C 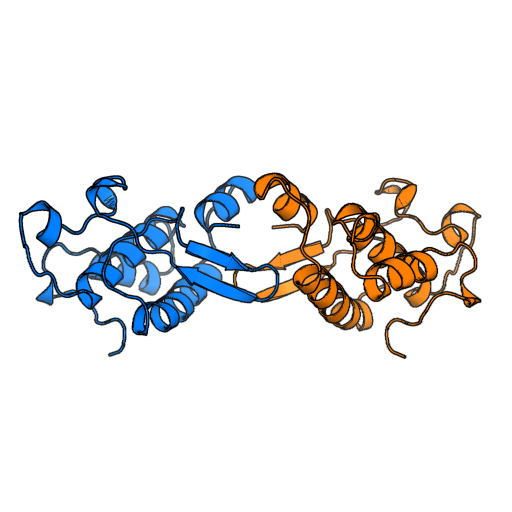1
ATOM 1512 O O . ASP B 1 78 ? 5.195 -22.547 -16.625 1 94.44 78 ASP B O 1
ATOM 1516 N N . ALA B 1 79 ? 6.945 -21.562 -17.594 1 94.56 79 ALA B N 1
ATOM 1517 C CA . ALA B 1 79 ? 7.02 -20.5 -16.578 1 94.56 79 ALA B CA 1
ATOM 1518 C C . ALA B 1 79 ? 5.691 -19.766 -16.469 1 94.56 79 ALA B C 1
ATOM 1520 O O . ALA B 1 79 ? 5.281 -19.375 -15.375 1 94.56 79 ALA B O 1
ATOM 1521 N N . GLY B 1 80 ? 5.047 -19.5 -17.594 1 95.62 80 GLY B N 1
ATOM 1522 C CA . GLY B 1 80 ? 3.76 -18.828 -17.594 1 95.62 80 GLY B CA 1
ATOM 1523 C C . GLY B 1 80 ? 2.689 -19.578 -16.828 1 95.62 80 GLY B C 1
ATOM 1524 O O . GLY B 1 80 ? 1.938 -18.984 -16.047 1 95.62 80 GLY B O 1
ATOM 1525 N N . ALA B 1 81 ? 2.686 -20.859 -17.078 1 96.12 81 ALA B N 1
ATOM 1526 C CA . ALA B 1 81 ? 1.707 -21.703 -16.391 1 96.12 81 ALA B CA 1
ATOM 1527 C C . ALA B 1 81 ? 1.981 -21.734 -14.898 1 96.12 81 ALA B C 1
ATOM 1529 O O . ALA B 1 81 ? 1.05 -21.75 -14.086 1 96.12 81 ALA B O 1
ATOM 1530 N N . VAL B 1 82 ? 3.275 -21.766 -14.602 1 97.5 82 VAL B N 1
ATOM 1531 C CA . VAL B 1 82 ? 3.676 -21.75 -13.195 1 97.5 82 VAL B CA 1
ATOM 1532 C C . VAL B 1 82 ? 3.211 -20.469 -12.531 1 97.5 82 VAL B C 1
ATOM 1534 O O . VAL B 1 82 ? 2.629 -20.484 -11.445 1 97.5 82 VAL B O 1
ATOM 1537 N N . HIS B 1 83 ? 3.4 -19.359 -13.234 1 98 83 HIS B N 1
ATOM 1538 C CA . HIS B 1 83 ? 3.023 -18.047 -12.719 1 98 83 HIS B CA 1
ATOM 1539 C C . HIS B 1 83 ? 1.514 -17.953 -12.523 1 98 83 HIS B C 1
ATOM 1541 O O . HIS B 1 83 ? 1.047 -17.391 -11.523 1 98 83 HIS B O 1
ATOM 1547 N N . VAL B 1 84 ? 0.792 -18.484 -13.414 1 97.81 84 VAL B N 1
ATOM 1548 C CA . VAL B 1 84 ? -0.666 -18.453 -13.344 1 97.81 84 VAL B CA 1
ATOM 1549 C C . VAL B 1 84 ? -1.146 -19.188 -12.102 1 97.81 84 VAL B C 1
ATOM 1551 O O . VAL B 1 84 ? -1.979 -18.688 -11.352 1 97.81 84 VAL B O 1
ATOM 1554 N N . PHE B 1 85 ? -0.55 -20.328 -11.914 1 98.31 85 PHE B N 1
ATOM 1555 C CA . PHE B 1 85 ? -0.936 -21.125 -10.758 1 98.31 85 PHE B CA 1
ATOM 1556 C C . PHE B 1 85 ? -0.61 -20.375 -9.461 1 98.31 85 PHE B C 1
ATOM 1558 O O . PHE B 1 85 ? -1.455 -20.281 -8.57 1 98.31 85 PHE B O 1
ATOM 1565 N N . CYS B 1 86 ? 0.57 -19.859 -9.344 1 98.62 86 CYS B N 1
ATOM 1566 C CA . CYS B 1 86 ? 0.992 -19.141 -8.156 1 98.62 86 CYS B CA 1
ATOM 1567 C C . CYS B 1 86 ? 0.081 -17.953 -7.891 1 98.62 86 CYS B C 1
ATOM 1569 O O . CYS B 1 86 ? -0.354 -17.734 -6.758 1 98.62 86 CYS B O 1
ATOM 1571 N N . LEU B 1 87 ? -0.247 -17.203 -8.938 1 98.5 87 LEU B N 1
ATOM 1572 C CA . LEU B 1 87 ? -1.135 -16.062 -8.789 1 98.5 87 LEU B CA 1
ATOM 1573 C C . LEU B 1 87 ? -2.516 -16.5 -8.312 1 98.5 87 LEU B C 1
ATOM 1575 O O . LEU B 1 87 ? -3.113 -15.844 -7.453 1 98.5 87 LEU B O 1
ATOM 1579 N N . GLY B 1 88 ? -2.967 -17.578 -8.867 1 98.62 88 GLY B N 1
ATOM 1580 C CA . GLY B 1 88 ? -4.23 -18.125 -8.398 1 98.62 88 GLY B CA 1
ATOM 1581 C C . GLY B 1 88 ? -4.25 -18.391 -6.91 1 98.62 88 GLY B C 1
ATOM 1582 O O . GLY B 1 88 ? -5.191 -18 -6.215 1 98.62 88 GLY B O 1
ATOM 1583 N N . GLU B 1 89 ? -3.184 -19.016 -6.414 1 98.56 89 GLU B N 1
ATOM 1584 C CA . GLU B 1 89 ? -3.113 -19.344 -4.992 1 98.56 89 GLU B CA 1
ATOM 1585 C C . GLU B 1 89 ? -2.965 -18.094 -4.145 1 98.56 89 GLU B C 1
ATOM 1587 O O . GLU B 1 89 ? -3.471 -18.031 -3.023 1 98.56 89 GLU B O 1
ATOM 1592 N N . VAL B 1 90 ? -2.283 -17.078 -4.703 1 98.69 90 VAL B N 1
ATOM 1593 C CA . VAL B 1 90 ? -2.143 -15.812 -4 1 98.69 90 VAL B CA 1
ATOM 1594 C C . VAL B 1 90 ? -3.512 -15.156 -3.846 1 98.69 90 VAL B C 1
ATOM 1596 O O . VAL B 1 90 ? -3.889 -14.742 -2.746 1 98.69 90 VAL B O 1
ATOM 1599 N N . ILE B 1 91 ? -4.316 -15.125 -4.957 1 98.56 91 ILE B N 1
ATOM 1600 C CA . ILE B 1 91 ? -5.602 -14.445 -4.863 1 98.56 91 ILE B CA 1
ATOM 1601 C C . ILE B 1 91 ? -6.574 -15.289 -4.043 1 98.56 91 ILE B C 1
ATOM 1603 O O . ILE B 1 91 ? -7.48 -14.758 -3.395 1 98.56 91 ILE B O 1
ATOM 1607 N N . ARG B 1 92 ? -6.348 -16.625 -4.043 1 98.69 92 ARG B N 1
ATOM 1608 C CA . ARG B 1 92 ? -7.121 -17.469 -3.137 1 98.69 92 ARG B CA 1
ATOM 1609 C C . ARG B 1 92 ? -6.918 -17.047 -1.687 1 98.69 92 ARG B C 1
ATOM 1611 O O . ARG B 1 92 ? -7.887 -16.828 -0.955 1 98.69 92 ARG B O 1
ATOM 1618 N N . SER B 1 93 ? -5.652 -16.969 -1.306 1 98.06 93 SER B N 1
ATOM 1619 C CA . SER B 1 93 ? -5.316 -16.562 0.053 1 98.06 93 SER B CA 1
ATOM 1620 C C . SER B 1 93 ? -5.801 -15.141 0.334 1 98.06 93 SER B C 1
ATOM 1622 O O . SER B 1 93 ? -6.125 -14.805 1.475 1 98.06 93 SER B O 1
ATOM 1624 N N . ALA B 1 94 ? -5.914 -14.328 -0.708 1 97.81 94 ALA B N 1
ATOM 1625 C CA . ALA B 1 94 ? -6.289 -12.922 -0.558 1 97.81 94 ALA B CA 1
ATOM 1626 C C . ALA B 1 94 ? -7.805 -12.766 -0.513 1 97.81 94 ALA B C 1
ATOM 1628 O O . ALA B 1 94 ? -8.312 -11.656 -0.327 1 97.81 94 ALA B O 1
ATOM 1629 N N . GLY B 1 95 ? -8.617 -13.891 -0.785 1 98.12 95 GLY B N 1
ATOM 1630 C CA . GLY B 1 95 ? -10.047 -13.781 -0.543 1 98.12 95 GLY B CA 1
ATOM 1631 C C . GLY B 1 95 ? -10.891 -14.234 -1.725 1 98.12 95 GLY B C 1
ATOM 1632 O O . GLY B 1 95 ? -12.117 -14.273 -1.638 1 98.12 95 GLY B O 1
ATOM 1633 N N . ALA B 1 96 ? -10.234 -14.602 -2.801 1 98.19 96 ALA B N 1
ATOM 1634 C CA . ALA B 1 96 ? -10.961 -14.914 -4.031 1 98.19 96 ALA B CA 1
ATOM 1635 C C . ALA B 1 96 ? -11.836 -16.156 -3.848 1 98.19 96 ALA B C 1
ATOM 1637 O O . ALA B 1 96 ? -12.859 -16.297 -4.516 1 98.19 96 ALA B O 1
ATOM 1638 N N . ALA B 1 97 ? -11.438 -17.047 -2.973 1 97.75 97 ALA B N 1
ATOM 1639 C CA . ALA B 1 97 ? -12.195 -18.281 -2.758 1 97.75 97 ALA B CA 1
ATOM 1640 C C . ALA B 1 97 ? -13.547 -18 -2.113 1 97.75 97 ALA B C 1
ATOM 1642 O O . ALA B 1 97 ? -14.492 -18.781 -2.254 1 97.75 97 ALA B O 1
ATOM 1643 N N . GLU B 1 98 ? -13.617 -16.891 -1.407 1 96.19 98 GLU B N 1
ATOM 1644 C CA . GLU B 1 98 ? -14.844 -16.531 -0.695 1 96.19 98 GLU B CA 1
ATOM 1645 C C . GLU B 1 98 ? -15.586 -15.406 -1.407 1 96.19 98 GLU B C 1
ATOM 1647 O O . GLU B 1 98 ? -16.578 -14.883 -0.888 1 96.19 98 GLU B O 1
ATOM 1652 N N . SER B 1 99 ? -15.117 -15.039 -2.525 1 96.31 99 SER B N 1
ATOM 1653 C CA . SER B 1 99 ? -15.727 -13.938 -3.26 1 96.31 99 SER B CA 1
ATOM 1654 C C . SER B 1 99 ? -17.109 -14.32 -3.781 1 96.31 99 SER B C 1
ATOM 1656 O O . SER B 1 99 ? -17.312 -15.438 -4.258 1 96.31 99 SER B O 1
ATOM 1658 N N . SER B 1 100 ? -18.078 -13.398 -3.639 1 95.5 100 SER B N 1
ATOM 1659 C CA . SER B 1 100 ? -19.406 -13.609 -4.215 1 95.5 100 SER B CA 1
ATOM 1660 C C . SER B 1 100 ? -19.422 -13.289 -5.707 1 95.5 100 SER B C 1
ATOM 1662 O O . SER B 1 100 ? -20.406 -13.539 -6.395 1 95.5 100 SER B O 1
ATOM 1664 N N . ASN B 1 101 ? -18.359 -12.648 -6.219 1 97.12 101 ASN B N 1
ATOM 1665 C CA . ASN B 1 101 ? -18.203 -12.422 -7.652 1 97.12 101 ASN B CA 1
ATOM 1666 C C . ASN B 1 101 ? -17.875 -13.711 -8.391 1 97.12 101 ASN B C 1
ATOM 1668 O O . ASN B 1 101 ? -16.766 -14.234 -8.281 1 97.12 101 ASN B O 1
ATOM 1672 N N . ALA B 1 102 ? -18.781 -14.164 -9.188 1 96.56 102 ALA B N 1
ATOM 1673 C CA . ALA B 1 102 ? -18.688 -15.461 -9.852 1 96.56 102 ALA B CA 1
ATOM 1674 C C . ALA B 1 102 ? -17.5 -15.5 -10.812 1 96.56 102 ALA B C 1
ATOM 1676 O O . ALA B 1 102 ? -16.859 -16.531 -10.984 1 96.56 102 ALA B O 1
ATOM 1677 N N . ASP B 1 103 ? -17.234 -14.367 -11.477 1 97 103 ASP B N 1
ATOM 1678 C CA . ASP B 1 103 ? -16.141 -14.32 -12.43 1 97 103 ASP B CA 1
ATOM 1679 C C . ASP B 1 103 ? -14.797 -14.531 -11.727 1 97 103 ASP B C 1
ATOM 1681 O O . ASP B 1 103 ? -13.953 -15.297 -12.203 1 97 103 ASP B O 1
ATOM 1685 N N . ILE B 1 104 ? -14.609 -13.852 -10.594 1 97.5 104 ILE B N 1
ATOM 1686 C CA . ILE B 1 104 ? -13.367 -13.961 -9.836 1 97.5 104 ILE B CA 1
ATOM 1687 C C . ILE B 1 104 ? -13.219 -15.383 -9.297 1 97.5 104 ILE B C 1
ATOM 1689 O O . ILE B 1 104 ? -12.148 -15.984 -9.406 1 97.5 104 ILE B O 1
ATOM 1693 N N . PHE B 1 105 ? -14.32 -15.922 -8.812 1 97.38 105 PHE B N 1
ATOM 1694 C CA . PHE B 1 105 ? -14.32 -17.266 -8.258 1 97.38 105 PHE B CA 1
ATOM 1695 C C . PHE B 1 105 ? -14.008 -18.297 -9.344 1 97.38 105 PHE B C 1
ATOM 1697 O O . PHE B 1 105 ? -13.195 -19.203 -9.1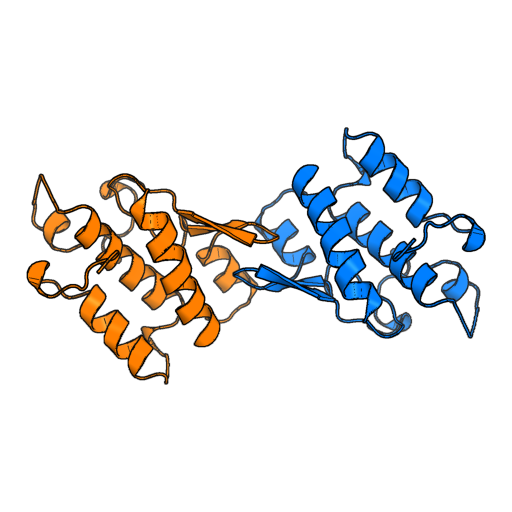33 1 97.38 105 PHE B O 1
ATOM 1704 N N . SER B 1 106 ? -14.617 -18.141 -10.414 1 96.94 106 SER B N 1
ATOM 1705 C CA . SER B 1 106 ? -14.398 -19.062 -11.523 1 96.94 106 SER B CA 1
ATOM 1706 C C . SER B 1 106 ? -12.969 -18.984 -12.031 1 96.94 106 SER B C 1
ATOM 1708 O O . SER B 1 106 ? -12.352 -20 -12.328 1 96.94 106 SER B O 1
ATOM 1710 N N . LEU B 1 107 ? -12.477 -17.781 -12.219 1 97.25 107 LEU B N 1
ATOM 1711 C CA . LEU B 1 107 ? -11.117 -17.578 -12.688 1 97.25 107 LEU B CA 1
ATOM 1712 C C . LEU B 1 107 ? -10.109 -18.234 -11.75 1 97.25 107 LEU B C 1
ATOM 1714 O O . LEU B 1 107 ? -9.188 -18.922 -12.203 1 97.25 107 LEU B O 1
ATOM 1718 N N . LEU B 1 108 ? -10.281 -18.062 -10.477 1 98.12 108 LEU B N 1
ATOM 1719 C CA . LEU B 1 108 ? -9.438 -18.719 -9.477 1 98.12 108 LEU B CA 1
ATOM 1720 C C . LEU B 1 108 ? -9.398 -20.234 -9.703 1 98.12 108 LEU B C 1
ATOM 1722 O O . LEU B 1 108 ? -8.32 -20.828 -9.734 1 98.12 108 LEU B O 1
ATOM 1726 N N . ASN B 1 109 ? -10.531 -20.828 -9.891 1 97.62 109 ASN B N 1
ATOM 1727 C CA . ASN B 1 109 ? -10.641 -22.281 -10.055 1 97.62 109 ASN B CA 1
ATOM 1728 C C . ASN B 1 109 ? -9.898 -22.75 -11.297 1 97.62 109 ASN B C 1
ATOM 1730 O O . ASN B 1 109 ? -9.25 -23.797 -11.273 1 97.62 109 ASN B O 1
ATOM 1734 N N . VAL B 1 110 ? -10.023 -22 -12.352 1 97.44 110 VAL B N 1
ATOM 1735 C CA . VAL B 1 110 ? -9.375 -22.422 -13.586 1 97.44 110 VAL B CA 1
ATOM 1736 C C . VAL B 1 110 ? -7.867 -22.172 -13.492 1 97.44 110 VAL B C 1
ATOM 1738 O O . VAL B 1 110 ? -7.074 -22.938 -14.039 1 97.44 110 VAL B O 1
ATOM 1741 N N . MET B 1 111 ? -7.352 -21.156 -12.797 1 97.94 111 MET B N 1
ATOM 1742 C CA . MET B 1 111 ? -5.938 -20.812 -12.656 1 97.94 111 MET B CA 1
ATOM 1743 C C . MET B 1 111 ? -5.199 -21.891 -11.852 1 97.94 111 MET B C 1
ATOM 1745 O O . MET B 1 111 ? -3.982 -22.031 -11.977 1 97.94 111 MET B O 1
ATOM 1749 N N . THR B 1 112 ? -6 -22.609 -11.07 1 97.94 112 THR B N 1
ATOM 1750 C CA . THR B 1 112 ? -5.336 -23.5 -10.117 1 97.94 112 THR B CA 1
ATOM 1751 C C . THR B 1 112 ? -5.66 -24.969 -10.422 1 97.94 112 THR B C 1
ATOM 1753 O O . THR B 1 112 ? -5.543 -25.828 -9.547 1 97.94 112 THR B O 1
ATOM 1756 N N . VAL B 1 113 ? -6.121 -25.172 -11.586 1 96.81 113 VAL B N 1
ATOM 1757 C CA . VAL B 1 113 ? -6.363 -26.531 -12.031 1 96.81 113 VAL B CA 1
ATOM 1758 C C . VAL B 1 113 ? -5.035 -27.281 -12.141 1 96.81 113 VAL B C 1
ATOM 1760 O O . VAL B 1 113 ? -3.996 -26.688 -12.414 1 96.81 113 VAL B O 1
ATOM 1763 N N . ALA B 1 114 ? -5.027 -28.562 -11.891 1 94.62 114 ALA B N 1
ATOM 1764 C CA . ALA B 1 114 ? -3.824 -29.391 -11.938 1 94.62 114 ALA B CA 1
ATOM 1765 C C . ALA B 1 114 ? -3.309 -29.531 -13.367 1 94.62 114 ALA B C 1
ATOM 1767 O O . ALA B 1 114 ? -2.098 -29.594 -13.594 1 94.62 114 ALA B O 1
ATOM 1768 N N . HIS B 1 115 ? -4.164 -29.516 -14.297 1 93.19 115 HIS B N 1
ATOM 1769 C CA . HIS B 1 115 ? -3.797 -29.703 -15.695 1 93.19 115 HIS B CA 1
ATOM 1770 C C . HIS B 1 115 ? -3.342 -28.391 -16.328 1 93.19 115 HIS B C 1
ATOM 1772 O O . HIS B 1 115 ? -4.168 -27.547 -16.656 1 93.19 115 HIS B O 1
ATOM 1778 N N . VAL B 1 116 ? -2.076 -28.328 -16.672 1 94.31 116 VAL B N 1
ATOM 1779 C CA . VAL B 1 116 ? -1.41 -27.109 -17.141 1 94.31 116 VAL B CA 1
ATOM 1780 C C . VAL B 1 116 ? -2.115 -26.578 -18.375 1 94.31 116 VAL B C 1
ATOM 1782 O O . VAL B 1 116 ? -2.297 -25.375 -18.531 1 94.31 116 VAL B O 1
ATOM 1785 N N . ALA B 1 117 ? -2.588 -27.484 -19.203 1 93.19 117 ALA B N 1
ATOM 1786 C CA . ALA B 1 117 ? -3.111 -27.109 -20.516 1 93.19 117 ALA B CA 1
ATOM 1787 C C . ALA B 1 117 ? -4.438 -26.375 -20.391 1 93.19 117 ALA B C 1
ATOM 1789 O O . ALA B 1 117 ? -4.867 -25.688 -21.312 1 93.19 117 ALA B O 1
ATOM 1790 N N . THR B 1 118 ? -5.133 -26.484 -19.281 1 93.06 118 THR B N 1
ATOM 1791 C CA . THR B 1 118 ? -6.453 -25.891 -19.109 1 93.06 118 THR B CA 1
ATOM 1792 C C . THR B 1 118 ? -6.352 -24.562 -18.391 1 93.06 118 THR B C 1
ATOM 1794 O O . THR B 1 118 ? -7.32 -23.797 -18.344 1 93.06 118 THR B O 1
ATOM 1797 N N . ARG B 1 119 ? -5.117 -24.234 -17.922 1 95.69 119 ARG B N 1
ATOM 1798 C CA . ARG B 1 119 ? -4.926 -22.953 -17.25 1 95.69 119 ARG B CA 1
ATOM 1799 C C . ARG B 1 119 ? -4.887 -21.797 -18.266 1 95.69 119 ARG B C 1
ATOM 1801 O O . ARG B 1 119 ? -4.41 -21.969 -19.391 1 95.69 119 ARG B O 1
ATOM 1808 N N . PRO B 1 120 ? -5.52 -20.75 -17.875 1 94.5 120 PRO B N 1
ATOM 1809 C CA . PRO B 1 120 ? -5.41 -19.594 -18.766 1 94.5 120 PRO B CA 1
ATOM 1810 C C . PRO B 1 120 ? -3.975 -19.094 -18.922 1 94.5 120 PRO B C 1
ATOM 1812 O O . PRO B 1 120 ? -3.107 -19.453 -18.109 1 94.5 120 PRO B O 1
ATOM 1815 N N . SER B 1 121 ? -3.76 -18.391 -20 1 88.25 121 SER B N 1
ATOM 1816 C CA . SER B 1 121 ? -2.455 -17.781 -20.219 1 88.25 121 SER B CA 1
ATOM 1817 C C . SER B 1 121 ? -2.375 -16.406 -19.562 1 88.25 121 SER B C 1
ATOM 1819 O O . SER B 1 121 ? -3.395 -15.742 -19.359 1 88.25 121 SER B O 1
ATOM 1821 N N . ILE B 1 122 ? -1.215 -15.922 -19.172 1 76.75 122 ILE B N 1
ATOM 1822 C CA . ILE B 1 122 ? -1.001 -14.617 -18.562 1 76.75 122 ILE B CA 1
ATOM 1823 C C . ILE B 1 122 ? -1.222 -13.516 -19.594 1 76.75 122 ILE B C 1
ATOM 1825 O O . ILE B 1 122 ? -1.704 -12.43 -19.25 1 76.75 122 ILE B O 1
ATOM 1829 N N . VAL B 1 123 ? -0.701 -13.68 -20.812 1 64.25 123 VAL B N 1
ATOM 1830 C CA . VAL B 1 123 ? -0.722 -12.648 -21.844 1 64.25 123 VAL B CA 1
ATOM 1831 C C . VAL B 1 123 ? -1.982 -12.797 -22.703 1 64.25 123 VAL B C 1
ATOM 1833 O O . VAL B 1 123 ? -2.492 -11.812 -23.234 1 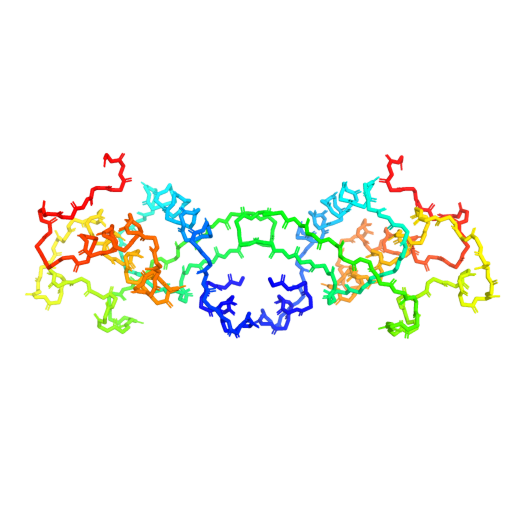64.25 123 VAL B O 1
ATOM 1836 N N . ARG B 1 124 ? -2.525 -13.969 -22.969 1 50.62 124 ARG B N 1
ATOM 1837 C CA . ARG B 1 124 ? -3.568 -14.164 -23.969 1 50.62 124 ARG B CA 1
ATOM 1838 C C . ARG B 1 124 ? -4.902 -14.508 -23.312 1 50.62 124 ARG B C 1
ATOM 1840 O O . ARG B 1 124 ? -4.934 -15.133 -22.25 1 50.62 124 ARG B O 1
#